Protein AF-A0A0Q8ZPM0-F1 (afdb_monomer)

Nearest PDB structures (foldseek):
  5l0g-assembly1_A-2  TM=2.513E-01  e=7.150E+00  Homo sapiens

Structure (mmCIF, N/CA/C/O backbone):
data_AF-A0A0Q8ZPM0-F1
#
_entry.id   AF-A0A0Q8ZPM0-F1
#
loop_
_atom_site.group_PDB
_atom_site.id
_atom_site.type_symbol
_atom_site.label_atom_id
_atom_site.label_alt_id
_atom_site.label_comp_id
_atom_site.label_asym_id
_atom_site.label_entity_id
_atom_site.label_seq_id
_atom_site.pdbx_PDB_ins_code
_atom_site.Cartn_x
_atom_site.Cartn_y
_atom_site.Cartn_z
_atom_site.occupancy
_atom_site.B_iso_or_equiv
_atom_site.auth_seq_id
_atom_site.auth_comp_id
_atom_site.auth_asym_id
_atom_site.auth_atom_id
_atom_site.pdbx_PDB_model_num
ATOM 1 N N . MET A 1 1 ? 12.561 -4.072 -23.938 1.00 91.00 1 MET A N 1
ATOM 2 C CA . MET A 1 1 ? 11.831 -4.185 -22.658 1.00 91.00 1 MET A CA 1
ATOM 3 C C . MET A 1 1 ? 12.666 -4.861 -21.595 1.00 91.00 1 MET A C 1
ATOM 5 O O . MET A 1 1 ? 12.908 -4.222 -20.589 1.00 91.00 1 MET A O 1
ATOM 9 N N . ASP A 1 2 ? 13.194 -6.054 -21.851 1.00 93.31 2 ASP A N 1
ATOM 10 C CA . ASP A 1 2 ? 14.036 -6.805 -20.909 1.00 93.31 2 ASP A CA 1
ATOM 11 C C . ASP A 1 2 ? 15.138 -5.967 -20.218 1.00 93.31 2 ASP A C 1
ATOM 13 O O . ASP A 1 2 ? 15.078 -5.711 -19.020 1.00 93.31 2 ASP A O 1
ATOM 17 N N . LYS A 1 3 ? 16.030 -5.345 -21.001 1.00 94.06 3 LYS A N 1
ATOM 18 C CA . LYS A 1 3 ? 17.058 -4.417 -20.483 1.00 94.06 3 LYS A CA 1
ATOM 19 C C . LYS A 1 3 ? 16.511 -3.220 -19.688 1.00 94.06 3 LYS A C 1
ATOM 21 O O . LYS A 1 3 ? 17.234 -2.642 -18.882 1.00 94.06 3 LYS A O 1
ATOM 26 N N . ILE A 1 4 ? 15.280 -2.778 -19.964 1.00 94.44 4 ILE A N 1
ATOM 27 C CA . ILE A 1 4 ? 14.638 -1.680 -19.219 1.00 94.44 4 ILE A CA 1
ATOM 28 C C . ILE A 1 4 ? 14.174 -2.199 -17.857 1.00 94.44 4 ILE A C 1
ATOM 30 O O . ILE A 1 4 ? 14.386 -1.513 -16.861 1.00 94.44 4 ILE A O 1
ATOM 34 N N . PHE A 1 5 ? 13.587 -3.398 -17.815 1.00 96.62 5 PHE A N 1
ATOM 35 C CA . PHE A 1 5 ? 13.148 -4.048 -16.580 1.00 96.62 5 PHE A CA 1
ATOM 36 C C . PHE A 1 5 ? 14.328 -4.353 -15.675 1.00 96.62 5 PHE A C 1
ATOM 38 O O . PHE A 1 5 ? 14.314 -3.937 -14.525 1.00 96.62 5 PHE A O 1
ATOM 45 N N . GLU A 1 6 ? 15.389 -4.952 -16.212 1.00 96.12 6 GLU A N 1
ATOM 46 C CA . GLU A 1 6 ? 16.591 -5.275 -15.445 1.00 96.12 6 GLU A CA 1
ATOM 47 C C . GLU A 1 6 ? 17.225 -4.022 -14.817 1.00 96.12 6 GLU A C 1
ATOM 49 O O . GLU A 1 6 ? 17.528 -3.991 -13.625 1.00 96.12 6 GLU A O 1
ATOM 54 N N . LYS A 1 7 ? 17.372 -2.939 -15.596 1.00 94.38 7 LYS A N 1
ATOM 55 C CA . LYS A 1 7 ? 17.916 -1.670 -15.088 1.00 94.38 7 LYS A CA 1
ATOM 56 C C . LYS A 1 7 ? 17.022 -1.049 -14.019 1.00 94.38 7 LYS A C 1
ATOM 58 O O . LYS A 1 7 ? 17.528 -0.598 -12.997 1.00 94.38 7 LYS A O 1
ATOM 63 N N . ALA A 1 8 ? 15.713 -1.004 -14.257 1.00 94.19 8 ALA A N 1
ATOM 64 C CA . ALA A 1 8 ? 14.766 -0.426 -13.313 1.00 94.19 8 ALA A CA 1
ATOM 65 C C . ALA A 1 8 ? 14.684 -1.238 -12.012 1.00 94.19 8 ALA A C 1
ATOM 67 O O . ALA A 1 8 ? 14.691 -0.640 -10.940 1.00 94.19 8 ALA A O 1
ATOM 68 N N . ALA A 1 9 ? 14.681 -2.571 -12.105 1.00 93.75 9 ALA A N 1
ATOM 69 C CA . ALA A 1 9 ? 14.690 -3.480 -10.965 1.00 93.75 9 ALA A CA 1
ATOM 70 C C . ALA A 1 9 ? 15.956 -3.298 -10.120 1.00 93.75 9 ALA A C 1
ATOM 72 O O . ALA A 1 9 ? 15.845 -3.048 -8.924 1.00 93.75 9 ALA A O 1
ATOM 73 N N . LYS A 1 10 ? 17.145 -3.297 -10.742 1.00 93.50 10 LYS A N 1
ATOM 74 C CA . LYS A 1 10 ? 18.418 -3.026 -10.050 1.00 93.50 10 LYS A CA 1
ATOM 75 C C . LYS A 1 10 ? 18.411 -1.672 -9.340 1.00 93.50 10 LYS A C 1
ATOM 77 O O . LYS A 1 10 ? 18.797 -1.582 -8.181 1.00 93.50 10 LYS A O 1
ATOM 82 N N . SER A 1 11 ? 17.947 -0.615 -10.011 1.00 90.81 11 SER A N 1
ATOM 83 C CA . SER A 1 11 ? 17.853 0.718 -9.398 1.00 90.81 11 SER A CA 1
ATOM 84 C C . SER A 1 11 ? 16.857 0.773 -8.237 1.00 90.81 11 SER A C 1
ATOM 86 O O . SER A 1 11 ? 17.125 1.449 -7.245 1.00 90.81 11 SER A O 1
ATOM 88 N N . ALA A 1 12 ? 15.719 0.088 -8.355 1.00 90.19 12 ALA A N 1
ATOM 89 C CA . ALA A 1 12 ? 14.710 0.018 -7.303 1.00 90.19 12 ALA A CA 1
ATOM 90 C C . ALA A 1 12 ? 15.225 -0.757 -6.085 1.00 90.19 12 ALA A C 1
ATOM 92 O O . ALA A 1 12 ? 15.161 -0.231 -4.982 1.00 90.19 12 ALA A O 1
ATOM 93 N N . LEU A 1 13 ? 15.810 -1.941 -6.287 1.00 88.31 13 LEU A N 1
ATOM 94 C CA . LEU A 1 13 ? 16.405 -2.751 -5.219 1.00 88.31 13 LEU A CA 1
ATOM 95 C C . LEU A 1 13 ? 17.531 -2.009 -4.504 1.00 88.31 13 LEU A C 1
ATOM 97 O O . LEU A 1 13 ? 17.517 -1.937 -3.280 1.00 88.31 13 LEU A O 1
ATOM 101 N N . PHE A 1 14 ? 18.420 -1.353 -5.255 1.00 87.44 14 PHE A N 1
ATOM 102 C CA . PHE A 1 14 ? 19.465 -0.514 -4.673 1.00 87.44 14 PHE A CA 1
ATOM 103 C C . PHE A 1 14 ? 18.878 0.611 -3.809 1.00 87.44 14 PHE A C 1
ATOM 105 O O . PHE A 1 14 ? 19.319 0.832 -2.686 1.00 87.44 14 PHE A O 1
ATOM 112 N N . SER A 1 15 ? 17.835 1.288 -4.303 1.00 84.75 15 SER A N 1
ATOM 113 C CA . SER A 1 15 ? 17.136 2.341 -3.550 1.00 84.75 15 SER A CA 1
ATOM 114 C C . SER A 1 15 ? 16.393 1.794 -2.325 1.00 84.75 15 SER A C 1
ATOM 116 O O . SER A 1 15 ? 16.161 2.527 -1.370 1.00 84.75 15 SER A O 1
ATOM 118 N N . TRP A 1 16 ? 16.031 0.511 -2.349 1.00 82.69 16 TRP A N 1
ATOM 119 C CA . TRP A 1 16 ? 15.424 -0.228 -1.243 1.00 82.69 16 TRP A CA 1
ATOM 120 C C . TRP A 1 16 ? 16.460 -0.841 -0.282 1.00 82.69 16 TRP A C 1
ATOM 122 O O . TRP A 1 16 ? 16.081 -1.484 0.694 1.00 82.69 16 TRP A O 1
ATOM 132 N N . GLY A 1 17 ? 17.761 -0.674 -0.551 1.00 84.56 17 GLY A N 1
ATOM 133 C CA . GLY A 1 17 ? 18.847 -1.238 0.254 1.00 84.56 17 GLY A CA 1
ATOM 134 C C . GLY A 1 17 ? 19.034 -2.753 0.105 1.00 84.56 17 GLY A C 1
ATOM 135 O O . GLY A 1 17 ? 19.564 -3.382 1.016 1.00 84.56 17 GLY A O 1
ATOM 136 N N . ARG A 1 18 ? 18.587 -3.352 -1.008 1.00 83.75 18 ARG A N 1
ATOM 137 C CA . ARG A 1 18 ? 18.765 -4.780 -1.326 1.00 83.75 18 ARG A CA 1
ATOM 138 C C . ARG A 1 18 ? 19.748 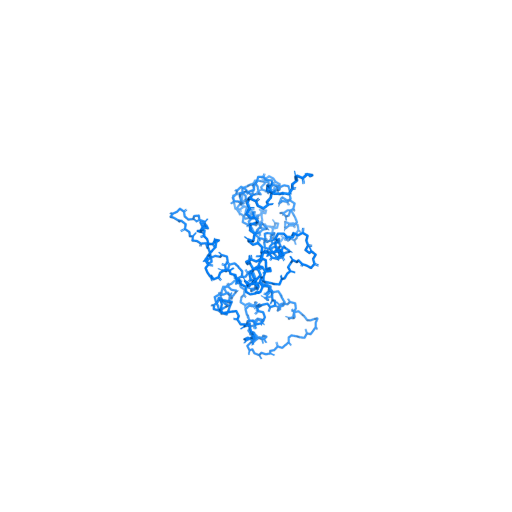-4.970 -2.477 1.00 83.75 18 ARG A C 1
ATOM 140 O O . ARG A 1 18 ? 19.713 -4.226 -3.457 1.00 83.75 18 ARG A O 1
ATOM 147 N N . GLU A 1 19 ? 20.593 -5.989 -2.364 1.00 82.00 19 GLU A N 1
ATOM 148 C CA . GLU A 1 19 ? 21.578 -6.349 -3.396 1.00 82.00 19 GLU A CA 1
ATOM 149 C C . GLU A 1 19 ? 21.136 -7.556 -4.245 1.00 82.00 19 GLU A C 1
ATOM 151 O O . GLU A 1 19 ? 21.598 -7.724 -5.374 1.00 82.00 19 GLU A O 1
ATOM 156 N N . ASP A 1 20 ? 20.207 -8.366 -3.737 1.00 87.50 20 ASP A N 1
ATOM 157 C CA . ASP A 1 20 ? 19.668 -9.580 -4.345 1.00 87.50 20 ASP A CA 1
ATOM 158 C C . ASP A 1 20 ? 18.196 -9.424 -4.791 1.00 87.50 20 ASP A C 1
ATOM 160 O O . ASP A 1 20 ? 17.572 -8.376 -4.618 1.00 87.50 20 ASP A O 1
ATOM 164 N N . GLY A 1 21 ? 17.641 -10.454 -5.445 1.00 90.81 21 GLY A N 1
ATOM 165 C CA . GLY A 1 21 ? 16.230 -10.480 -5.872 1.00 90.81 21 GLY A CA 1
ATOM 166 C C . GLY A 1 21 ? 15.919 -9.753 -7.187 1.00 90.81 21 GLY A C 1
ATOM 167 O O . GLY A 1 21 ? 14.757 -9.470 -7.483 1.00 90.81 21 GLY A O 1
ATOM 168 N N . THR A 1 22 ? 16.935 -9.437 -8.001 1.00 94.31 22 THR A N 1
ATOM 169 C CA . THR A 1 22 ? 1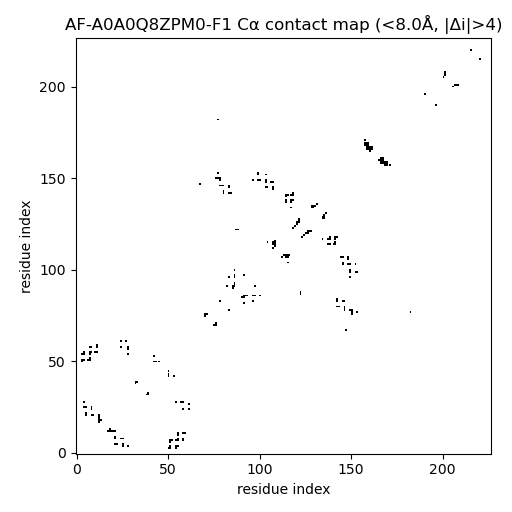6.717 -8.788 -9.311 1.00 94.31 22 THR A CA 1
ATOM 170 C C . THR A 1 22 ? 15.857 -9.651 -10.231 1.00 94.31 22 THR A C 1
ATOM 172 O O . THR A 1 22 ? 14.926 -9.128 -10.840 1.00 94.31 22 THR A O 1
ATOM 175 N N . ASP A 1 23 ? 16.139 -10.950 -10.313 1.00 95.19 23 ASP A N 1
ATOM 176 C CA . ASP A 1 23 ? 15.428 -11.859 -11.218 1.00 95.19 23 ASP A CA 1
ATOM 177 C C . ASP A 1 23 ? 13.954 -12.013 -10.821 1.00 95.19 23 ASP A C 1
ATOM 179 O O . ASP A 1 23 ? 13.075 -11.966 -11.684 1.00 95.19 23 ASP A O 1
ATOM 183 N N . ASP A 1 24 ? 13.674 -12.082 -9.518 1.00 95.44 24 ASP A N 1
ATOM 184 C CA . ASP A 1 24 ? 12.311 -12.148 -8.984 1.00 95.44 24 ASP A CA 1
ATOM 185 C C . ASP A 1 24 ? 11.525 -10.877 -9.326 1.00 95.44 24 ASP A C 1
ATOM 187 O O . ASP A 1 24 ? 10.428 -10.938 -9.883 1.00 95.44 24 ASP A O 1
ATOM 191 N N . LEU A 1 25 ? 12.118 -9.701 -9.092 1.00 95.38 25 LEU A N 1
ATOM 192 C CA . LEU A 1 25 ? 11.472 -8.428 -9.407 1.00 95.38 25 LEU A CA 1
ATOM 193 C C . LEU A 1 25 ? 11.281 -8.232 -10.920 1.00 95.38 25 LEU A C 1
ATOM 195 O O . LEU A 1 25 ? 10.291 -7.638 -11.350 1.00 95.38 25 LEU A O 1
ATOM 199 N N . VAL A 1 26 ? 12.202 -8.732 -11.749 1.00 97.25 26 VAL A N 1
ATOM 200 C CA . VAL A 1 26 ? 12.046 -8.742 -13.212 1.00 97.25 26 VAL A CA 1
ATOM 201 C C . VAL A 1 26 ? 10.907 -9.672 -13.633 1.00 97.25 26 VAL A C 1
ATOM 203 O O . VAL A 1 26 ? 10.126 -9.301 -14.512 1.00 97.25 26 VAL A O 1
ATOM 206 N N . SER A 1 27 ? 10.771 -10.838 -13.000 1.00 96.94 27 SER A N 1
ATOM 207 C CA . SER A 1 27 ? 9.654 -11.759 -13.230 1.00 96.94 27 SER A CA 1
ATOM 208 C C . SER A 1 27 ? 8.308 -11.093 -12.916 1.00 96.94 27 SER A C 1
ATOM 210 O O . SER A 1 27 ? 7.415 -11.069 -13.767 1.00 96.94 27 SER A O 1
ATOM 212 N N . ASP A 1 28 ? 8.194 -10.426 -11.765 1.00 96.62 28 ASP A N 1
ATOM 213 C CA . ASP A 1 28 ? 6.982 -9.692 -11.375 1.00 96.62 28 ASP A CA 1
ATOM 214 C C . ASP A 1 28 ? 6.650 -8.542 -12.343 1.00 96.62 28 ASP A C 1
ATOM 216 O O . ASP A 1 28 ? 5.485 -8.292 -12.673 1.00 96.62 28 ASP A O 1
ATOM 220 N N . LEU A 1 29 ? 7.671 -7.846 -12.858 1.00 96.50 29 LEU A N 1
ATOM 221 C CA . LEU A 1 29 ? 7.491 -6.822 -13.891 1.00 96.50 29 LEU A CA 1
ATOM 222 C C . LEU A 1 29 ? 6.975 -7.411 -15.208 1.00 96.50 29 LEU A C 1
ATOM 224 O O . LEU A 1 29 ? 6.155 -6.774 -15.877 1.00 96.50 29 LEU A O 1
ATOM 228 N N . TRP A 1 30 ? 7.424 -8.608 -15.588 1.00 97.31 30 TRP A N 1
ATOM 229 C CA . TRP A 1 30 ? 6.901 -9.308 -16.758 1.00 97.31 30 TRP A CA 1
ATOM 230 C C . TRP A 1 30 ? 5.444 -9.719 -16.573 1.00 97.31 30 TRP A C 1
ATOM 232 O O . TRP A 1 30 ? 4.647 -9.490 -17.484 1.00 97.31 30 TRP A O 1
ATOM 242 N N . VAL A 1 31 ? 5.072 -10.239 -15.400 1.00 96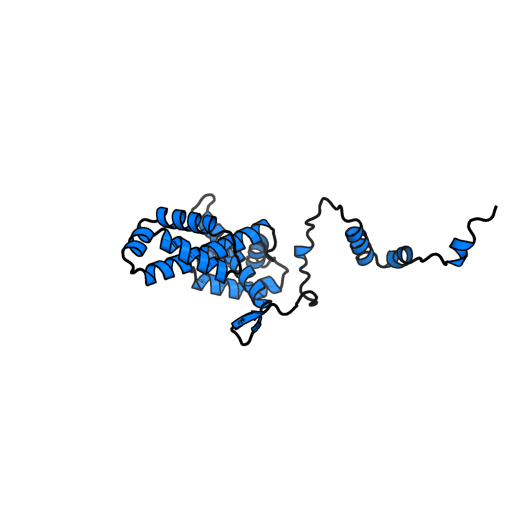.69 31 VAL A N 1
ATOM 243 C CA . VAL A 1 31 ? 3.669 -10.535 -15.069 1.00 96.69 31 VAL A CA 1
ATOM 244 C C . VAL A 1 31 ? 2.819 -9.275 -15.234 1.00 96.69 31 VAL A C 1
ATOM 246 O O . VAL A 1 31 ? 1.889 -9.260 -16.040 1.00 96.69 31 VAL A O 1
ATOM 249 N N . TRP A 1 32 ? 3.212 -8.170 -14.596 1.00 94.62 32 TRP A N 1
ATOM 250 C CA . TRP A 1 32 ? 2.521 -6.883 -14.724 1.00 94.62 32 TRP A CA 1
ATOM 251 C C . TRP A 1 32 ? 2.410 -6.387 -16.178 1.00 94.62 32 TRP A C 1
ATOM 253 O O . TRP A 1 32 ? 1.381 -5.835 -16.584 1.00 94.62 32 TRP A O 1
ATOM 263 N N . TYR A 1 33 ? 3.462 -6.566 -16.979 1.00 95.31 33 TYR A N 1
ATOM 264 C CA . TYR A 1 33 ? 3.460 -6.201 -18.394 1.00 95.31 33 TYR A CA 1
ATOM 265 C C . TYR A 1 33 ? 2.464 -7.043 -19.200 1.00 95.31 33 TYR A C 1
ATOM 267 O O . TYR A 1 33 ? 1.762 -6.513 -20.065 1.00 95.31 33 TYR A O 1
ATOM 275 N N . PHE A 1 34 ? 2.373 -8.345 -18.930 1.00 95.94 34 PHE A N 1
ATOM 276 C CA . PHE A 1 34 ? 1.486 -9.249 -19.662 1.00 95.94 34 PHE A CA 1
ATOM 277 C C . PHE A 1 34 ? 0.022 -9.176 -19.219 1.00 95.94 34 PHE A C 1
ATOM 279 O O . PHE A 1 34 ? -0.860 -9.387 -20.049 1.00 95.94 34 PHE A O 1
ATOM 286 N N . GLU A 1 35 ? -0.257 -8.789 -17.976 1.00 94.75 35 GLU A N 1
ATOM 287 C CA . GLU A 1 35 ? -1.621 -8.666 -17.442 1.00 94.75 35 GLU A CA 1
ATOM 288 C C . GLU A 1 35 ? -2.459 -7.559 -18.098 1.00 94.75 35 GLU A C 1
ATOM 290 O O . GLU A 1 35 ? -3.689 -7.622 -18.089 1.00 94.75 35 GLU A O 1
ATOM 295 N N . SER A 1 36 ? -1.828 -6.525 -18.668 1.00 91.44 36 SER A N 1
ATOM 296 C CA . SER A 1 36 ? -2.548 -5.357 -19.182 1.00 91.44 36 SER A CA 1
ATOM 297 C C . SER A 1 36 ? -2.072 -4.921 -20.570 1.00 91.44 36 SER A C 1
ATOM 299 O O . SER A 1 36 ? -1.034 -4.262 -20.704 1.00 91.44 36 SER A O 1
ATOM 301 N N . PRO A 1 37 ? -2.889 -5.135 -21.621 1.00 92.81 37 PRO A N 1
ATOM 302 C CA . PRO A 1 37 ? -2.625 -4.589 -22.954 1.00 92.81 37 PRO A CA 1
ATOM 303 C C . PRO A 1 37 ? -2.534 -3.054 -22.979 1.00 92.81 37 PRO A C 1
ATOM 305 O O . PRO A 1 37 ? -1.948 -2.468 -23.889 1.00 92.81 37 PRO A O 1
ATOM 308 N N . ALA A 1 38 ? -3.141 -2.364 -22.006 1.00 92.81 38 ALA A N 1
ATOM 309 C CA . ALA A 1 38 ? -3.004 -0.916 -21.861 1.00 92.81 38 ALA A CA 1
ATOM 310 C C . ALA A 1 38 ? -1.602 -0.532 -21.361 1.00 92.81 38 ALA A C 1
ATOM 312 O O . ALA A 1 38 ? -1.006 0.404 -21.894 1.00 92.81 38 ALA A O 1
ATOM 313 N N . THR A 1 39 ? -1.049 -1.283 -20.403 1.00 92.81 39 THR A N 1
ATOM 314 C CA . THR A 1 39 ? 0.333 -1.116 -19.929 1.00 92.81 39 THR A CA 1
ATOM 315 C C . THR A 1 39 ? 1.330 -1.339 -21.060 1.00 92.81 39 THR A C 1
ATOM 317 O O . THR A 1 39 ? 2.220 -0.511 -21.254 1.00 92.81 39 THR A O 1
ATOM 320 N N . GLN A 1 40 ? 1.147 -2.401 -21.852 1.00 94.31 40 GLN A N 1
ATOM 321 C CA . GLN A 1 40 ? 2.011 -2.692 -23.001 1.00 94.31 40 GLN A CA 1
ATOM 322 C C . GLN A 1 40 ? 2.033 -1.526 -23.986 1.00 94.31 40 GLN A C 1
ATOM 324 O O . GLN A 1 40 ? 3.103 -1.008 -24.296 1.00 94.31 40 GLN A O 1
ATOM 329 N N . ARG A 1 41 ? 0.852 -1.047 -24.401 1.00 94.69 41 ARG A N 1
ATOM 330 C CA . ARG A 1 41 ? 0.727 0.113 -25.295 1.00 94.69 41 ARG A CA 1
ATOM 331 C C . ARG A 1 41 ? 1.374 1.361 -24.706 1.00 94.69 41 ARG A C 1
ATOM 333 O O . ARG A 1 41 ? 2.093 2.061 -25.408 1.00 94.69 41 ARG A O 1
ATOM 340 N N . LYS A 1 42 ? 1.157 1.632 -23.416 1.00 93.50 42 LYS A N 1
ATOM 341 C CA . LYS A 1 42 ? 1.751 2.790 -22.738 1.00 93.50 42 LYS A CA 1
ATOM 342 C C . LYS A 1 42 ? 3.277 2.739 -22.778 1.00 93.50 42 LYS A C 1
ATOM 344 O O . LYS A 1 42 ? 3.895 3.748 -23.094 1.00 93.50 42 LYS A O 1
ATOM 349 N N . LEU A 1 43 ? 3.877 1.587 -22.486 1.00 94.12 43 LEU A N 1
ATOM 350 C CA . LEU A 1 43 ? 5.332 1.427 -22.477 1.00 94.12 43 LEU A CA 1
ATOM 351 C C . LEU A 1 43 ? 5.933 1.424 -23.885 1.00 94.12 43 LEU A C 1
ATOM 353 O O . LEU A 1 43 ? 6.984 2.019 -24.080 1.00 94.12 43 LEU A O 1
ATOM 357 N N . GLN A 1 44 ? 5.262 0.808 -24.860 1.00 92.25 44 GLN A N 1
ATOM 358 C CA . GLN A 1 44 ? 5.709 0.784 -26.258 1.00 92.25 44 GLN A CA 1
ATOM 359 C C . GLN A 1 44 ? 5.648 2.164 -26.921 1.00 92.25 44 GLN A C 1
ATOM 361 O O . GLN A 1 44 ? 6.500 2.481 -27.743 1.00 92.25 44 GLN A O 1
ATOM 366 N N . ASN A 1 45 ? 4.666 2.988 -26.546 1.00 93.88 45 ASN A N 1
ATOM 367 C CA . ASN A 1 45 ? 4.505 4.347 -27.066 1.00 93.88 45 ASN A CA 1
ATOM 368 C C . ASN A 1 45 ? 5.291 5.401 -26.268 1.00 93.88 45 ASN A C 1
ATOM 370 O O . ASN A 1 45 ? 5.257 6.578 -26.620 1.00 93.88 45 ASN A O 1
ATOM 374 N N . SER A 1 46 ? 5.948 5.010 -25.174 1.00 93.94 46 SER A N 1
ATOM 375 C CA . SER A 1 46 ? 6.790 5.909 -24.381 1.00 93.94 46 SER A CA 1
ATOM 376 C C . SER A 1 46 ? 8.205 5.950 -24.949 1.00 93.94 46 SER A C 1
ATOM 378 O O . SER A 1 46 ? 8.709 4.943 -25.444 1.00 93.94 46 SER A O 1
ATOM 380 N N . ASP A 1 47 ? 8.882 7.091 -24.814 1.00 94.62 47 ASP A N 1
ATOM 381 C CA . ASP A 1 47 ? 10.329 7.127 -25.017 1.00 94.62 47 ASP A CA 1
ATOM 382 C C . ASP A 1 47 ? 11.058 6.263 -23.966 1.00 94.62 47 ASP A C 1
ATOM 384 O O . ASP A 1 47 ? 10.490 5.860 -22.943 1.00 94.62 47 ASP A O 1
ATOM 388 N N . GLU A 1 48 ? 12.334 5.957 -24.214 1.00 91.25 48 GLU A N 1
ATOM 389 C CA . GLU A 1 48 ? 13.102 5.071 -23.333 1.00 91.25 48 GLU A CA 1
ATOM 390 C C . GLU A 1 48 ? 13.203 5.613 -21.896 1.00 91.25 48 GLU A C 1
ATOM 392 O O . GLU A 1 48 ? 13.170 4.840 -20.933 1.00 91.25 48 GLU A O 1
ATOM 397 N N . TYR A 1 49 ? 13.310 6.933 -21.736 1.00 91.94 49 TYR A N 1
ATOM 398 C CA . TYR A 1 49 ? 13.441 7.571 -20.430 1.00 91.94 49 TYR A CA 1
ATOM 399 C C . TYR A 1 49 ? 12.148 7.436 -19.617 1.00 91.94 49 TYR A C 1
ATOM 401 O O . TYR A 1 49 ? 12.170 6.980 -18.469 1.00 91.94 49 TYR A O 1
ATOM 409 N N . LEU A 1 50 ? 11.012 7.770 -20.223 1.00 92.88 50 LEU A N 1
ATOM 410 C CA . LEU A 1 50 ? 9.688 7.664 -19.635 1.00 92.88 50 LEU A CA 1
ATOM 411 C C . LEU A 1 50 ? 9.337 6.206 -19.345 1.00 92.88 50 LEU A C 1
ATOM 413 O O . LEU A 1 50 ? 8.870 5.912 -18.245 1.00 92.88 50 LEU A O 1
ATOM 417 N N . ALA A 1 51 ? 9.614 5.284 -20.270 1.00 93.88 51 ALA A N 1
ATOM 418 C CA . ALA A 1 51 ? 9.415 3.856 -20.046 1.00 93.88 51 ALA A CA 1
ATOM 419 C C . ALA A 1 51 ? 10.211 3.378 -18.824 1.00 93.88 51 ALA A C 1
ATOM 421 O O . ALA A 1 51 ? 9.645 2.757 -17.926 1.00 93.88 51 ALA A O 1
ATOM 422 N N . ARG A 1 52 ? 11.498 3.736 -18.725 1.00 94.12 52 ARG A N 1
ATOM 423 C CA . ARG A 1 52 ? 12.338 3.375 -17.575 1.00 94.12 52 ARG A CA 1
ATOM 424 C C . ARG A 1 52 ? 11.809 3.958 -16.267 1.00 94.12 52 ARG A C 1
ATOM 426 O O . ARG A 1 52 ? 11.755 3.243 -15.271 1.00 94.12 52 ARG A O 1
ATOM 433 N N . ARG A 1 53 ? 11.373 5.222 -16.265 1.00 93.12 53 ARG A N 1
ATOM 434 C CA . ARG A 1 53 ? 10.781 5.868 -15.083 1.00 93.12 53 ARG A CA 1
ATOM 435 C C . ARG A 1 53 ? 9.481 5.190 -14.651 1.00 93.12 53 ARG A C 1
ATOM 437 O O . ARG A 1 53 ? 9.281 4.972 -13.460 1.00 93.12 53 ARG A O 1
ATOM 444 N N . LEU A 1 54 ? 8.604 4.851 -15.596 1.00 94.62 54 LEU A N 1
ATOM 445 C CA . LEU A 1 54 ? 7.348 4.150 -15.316 1.00 94.62 54 LEU A CA 1
ATOM 446 C C . LEU A 1 54 ? 7.601 2.768 -14.712 1.00 94.62 54 LEU A C 1
ATOM 448 O O . LEU A 1 54 ? 6.973 2.419 -13.715 1.00 94.62 54 LEU A O 1
ATOM 452 N N . VAL A 1 55 ? 8.540 2.016 -15.288 1.00 96.31 55 VAL A N 1
ATOM 453 C CA . VAL A 1 55 ? 8.930 0.699 -14.777 1.00 96.31 55 VAL A CA 1
ATOM 454 C C . VAL A 1 55 ? 9.548 0.827 -13.387 1.00 96.31 55 VAL A C 1
ATOM 456 O O . VAL A 1 55 ? 9.128 0.109 -12.496 1.00 96.31 55 VAL A O 1
ATOM 459 N N . TYR A 1 56 ? 10.452 1.784 -13.157 1.00 94.88 56 TYR A N 1
ATOM 460 C CA . TYR A 1 56 ? 11.035 2.028 -11.832 1.00 94.88 56 TYR A CA 1
ATOM 461 C C . TYR A 1 56 ? 9.969 2.337 -10.773 1.00 94.88 56 TYR A C 1
ATOM 463 O O . TYR A 1 56 ? 9.969 1.742 -9.698 1.00 94.88 56 TYR A O 1
ATOM 471 N N . MET A 1 57 ? 9.014 3.225 -11.077 1.00 92.25 57 MET A N 1
ATOM 472 C CA . MET A 1 57 ? 7.910 3.510 -10.152 1.00 92.25 57 MET A CA 1
ATOM 473 C C . MET A 1 57 ? 7.079 2.257 -9.865 1.00 92.25 57 MET A C 1
ATOM 475 O O . MET A 1 57 ? 6.662 2.050 -8.728 1.00 92.25 57 MET A O 1
ATOM 479 N N . ARG A 1 58 ? 6.861 1.404 -10.872 1.00 95.50 58 ARG A N 1
ATOM 480 C CA . ARG A 1 58 ? 6.165 0.132 -10.681 1.00 95.50 58 ARG A CA 1
ATOM 481 C C . ARG A 1 58 ? 6.976 -0.850 -9.836 1.00 95.50 58 ARG A C 1
ATOM 483 O O . ARG A 1 58 ? 6.394 -1.480 -8.964 1.00 95.50 58 ARG A O 1
ATOM 490 N N . SER A 1 59 ? 8.288 -0.943 -10.040 1.00 93.81 59 SER A N 1
ATOM 491 C CA . SER A 1 59 ? 9.188 -1.745 -9.207 1.00 93.81 59 SER A CA 1
ATOM 492 C C . SER A 1 59 ? 9.088 -1.344 -7.735 1.00 93.81 59 SER A C 1
ATOM 494 O O . SER A 1 59 ? 8.906 -2.208 -6.886 1.00 93.81 59 SER A O 1
ATOM 496 N N . MET A 1 60 ? 9.102 -0.040 -7.433 1.00 91.38 60 MET A N 1
ATOM 497 C CA . MET A 1 60 ? 8.932 0.452 -6.058 1.00 91.38 60 MET A CA 1
ATOM 498 C C . MET A 1 60 ? 7.562 0.090 -5.470 1.00 91.38 60 MET A C 1
ATOM 500 O O . MET A 1 60 ? 7.464 -0.217 -4.286 1.00 91.38 60 MET A O 1
ATOM 504 N N . GLN A 1 61 ? 6.500 0.096 -6.282 1.00 90.56 61 GLN A N 1
ATOM 505 C CA . GLN A 1 61 ? 5.177 -0.355 -5.836 1.00 90.56 61 GLN A CA 1
ATOM 506 C C . GLN A 1 61 ? 5.162 -1.849 -5.512 1.00 90.56 61 GLN A C 1
ATOM 508 O O . GLN A 1 61 ? 4.656 -2.217 -4.461 1.00 90.56 61 GLN A O 1
ATOM 513 N N . ILE A 1 62 ? 5.740 -2.690 -6.377 1.00 92.44 62 ILE A N 1
ATOM 514 C CA . ILE A 1 62 ? 5.819 -4.142 -6.157 1.00 92.44 62 ILE A CA 1
ATOM 515 C C . ILE A 1 62 ? 6.585 -4.438 -4.864 1.00 92.44 62 ILE A C 1
ATOM 517 O O . ILE A 1 62 ? 6.082 -5.175 -4.022 1.00 92.44 62 ILE A O 1
ATOM 521 N N . LEU A 1 63 ? 7.745 -3.805 -4.659 1.00 89.94 63 LEU A N 1
ATOM 522 C CA . LEU A 1 63 ? 8.532 -3.962 -3.432 1.00 89.94 63 LEU A CA 1
ATOM 523 C C . LEU A 1 63 ? 7.751 -3.529 -2.184 1.00 89.94 63 LEU A C 1
ATOM 525 O O . LEU A 1 63 ? 7.760 -4.230 -1.174 1.00 89.94 63 LEU A O 1
ATOM 529 N N . ALA A 1 64 ? 7.025 -2.411 -2.259 1.00 86.25 64 ALA A N 1
ATOM 530 C CA . ALA A 1 64 ? 6.176 -1.959 -1.161 1.00 86.25 64 ALA A CA 1
ATOM 531 C C . ALA A 1 64 ? 5.021 -2.936 -0.876 1.00 86.25 64 ALA A C 1
ATOM 533 O O . ALA A 1 64 ? 4.686 -3.175 0.282 1.00 86.25 64 ALA A O 1
ATOM 534 N N . ASP A 1 65 ? 4.404 -3.503 -1.913 1.00 86.12 65 ASP A N 1
ATOM 535 C CA . ASP A 1 65 ? 3.315 -4.470 -1.768 1.00 86.12 65 ASP A CA 1
ATOM 536 C C . ASP A 1 65 ? 3.817 -5.795 -1.171 1.00 86.12 65 ASP A C 1
ATOM 538 O O . ASP A 1 65 ? 3.167 -6.346 -0.280 1.00 86.12 65 ASP A O 1
ATOM 542 N N . GLN A 1 66 ? 4.998 -6.263 -1.591 1.00 87.44 66 GLN A N 1
ATOM 543 C CA . GLN A 1 66 ? 5.675 -7.427 -1.014 1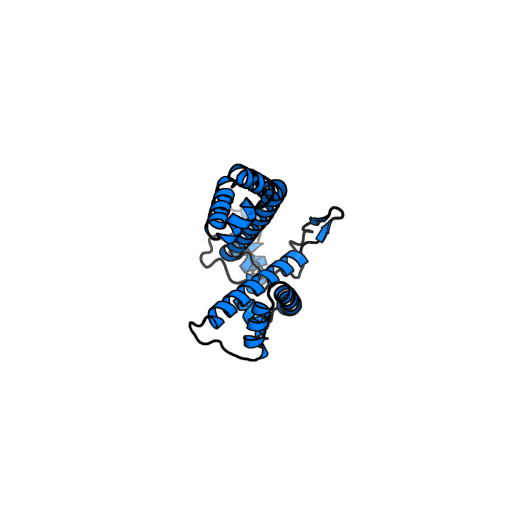.00 87.44 66 GLN A CA 1
ATOM 544 C C . GLN A 1 66 ? 6.034 -7.202 0.461 1.00 87.44 66 GLN A C 1
ATOM 546 O O . GLN A 1 66 ? 5.770 -8.075 1.285 1.00 87.44 66 GLN A O 1
ATOM 551 N N . ALA A 1 67 ? 6.579 -6.031 0.812 1.00 84.06 67 ALA A N 1
ATOM 552 C CA . ALA A 1 67 ? 6.896 -5.682 2.197 1.00 84.06 67 ALA A CA 1
ATOM 553 C C . ALA A 1 67 ? 5.639 -5.716 3.079 1.00 84.06 67 ALA A C 1
ATOM 555 O O . ALA A 1 67 ? 5.587 -6.470 4.044 1.00 84.06 67 ALA A O 1
ATOM 556 N N . ARG A 1 68 ? 4.560 -5.034 2.667 1.00 79.44 68 ARG A N 1
ATOM 557 C CA . ARG A 1 68 ? 3.287 -5.065 3.410 1.00 79.44 68 ARG A CA 1
ATOM 558 C C . ARG A 1 68 ? 2.697 -6.469 3.523 1.00 79.44 68 ARG A C 1
ATOM 560 O O . ARG A 1 68 ? 2.070 -6.802 4.526 1.00 79.44 68 ARG A O 1
ATOM 567 N N . ALA A 1 69 ? 2.826 -7.294 2.483 1.00 80.19 69 ALA A N 1
ATOM 568 C CA . ALA A 1 69 ? 2.366 -8.679 2.526 1.00 80.19 69 ALA A CA 1
ATOM 569 C C . ALA A 1 69 ? 3.172 -9.511 3.534 1.00 80.19 69 ALA A C 1
ATOM 571 O O . ALA A 1 69 ? 2.573 -10.249 4.313 1.00 80.19 69 ALA A O 1
ATOM 572 N N . SER A 1 70 ? 4.494 -9.334 3.553 1.00 80.25 70 SER A N 1
ATOM 573 C CA . SER A 1 70 ? 5.402 -9.938 4.529 1.00 80.25 70 SER A CA 1
ATOM 574 C C . SER A 1 70 ? 5.051 -9.513 5.957 1.00 80.25 70 SER A C 1
ATOM 576 O O . SER A 1 70 ? 4.844 -10.371 6.809 1.00 80.25 70 SER A O 1
ATOM 578 N N . ASP A 1 71 ? 4.868 -8.215 6.209 1.00 74.69 71 ASP A N 1
ATOM 579 C CA . ASP A 1 71 ? 4.530 -7.692 7.542 1.00 74.69 71 ASP A CA 1
ATOM 580 C C . ASP A 1 71 ? 3.188 -8.235 8.051 1.00 74.69 71 ASP A C 1
ATOM 582 O O . ASP A 1 71 ? 3.037 -8.573 9.228 1.00 74.69 71 ASP A O 1
ATOM 586 N N . ARG A 1 72 ? 2.205 -8.382 7.148 1.00 74.75 72 ARG A N 1
ATOM 587 C CA . ARG A 1 72 ? 0.925 -9.034 7.460 1.00 74.75 72 ARG A CA 1
ATOM 588 C C . ARG A 1 72 ? 1.090 -10.516 7.769 1.00 74.75 72 ARG A C 1
ATOM 590 O O . ARG A 1 72 ? 0.432 -11.006 8.680 1.00 74.75 72 ARG A O 1
ATOM 597 N N . PHE A 1 73 ? 1.923 -11.224 7.010 1.00 73.44 73 PHE A N 1
ATOM 598 C CA . PHE A 1 73 ? 2.144 -12.656 7.192 1.00 73.44 73 PHE A CA 1
ATOM 599 C C . PHE A 1 73 ? 2.886 -12.962 8.498 1.00 73.44 73 PHE A C 1
ATOM 601 O O . PHE A 1 73 ? 2.494 -13.868 9.227 1.00 73.44 73 PHE A O 1
ATOM 608 N N . HIS A 1 74 ? 3.915 -12.179 8.822 1.00 72.50 74 HIS A N 1
ATOM 609 C CA . HIS A 1 74 ? 4.713 -12.347 10.036 1.00 72.50 74 HIS A CA 1
ATOM 610 C C . HIS A 1 74 ? 4.088 -11.708 11.284 1.00 72.50 74 HIS A C 1
ATOM 612 O O . HIS A 1 74 ? 4.627 -11.862 12.377 1.00 72.50 74 HIS A O 1
ATOM 618 N N . GLY A 1 75 ? 2.960 -11.002 11.148 1.00 70.81 75 GLY A N 1
ATOM 619 C CA . GLY A 1 75 ? 2.280 -10.358 12.274 1.00 70.81 75 GLY A CA 1
ATOM 620 C C . GLY A 1 75 ? 3.059 -9.184 12.874 1.00 70.81 75 GLY A C 1
ATOM 621 O O . GLY A 1 75 ? 2.838 -8.830 14.025 1.00 70.81 75 GLY A O 1
ATOM 622 N N . THR A 1 76 ? 3.971 -8.578 12.110 1.00 73.44 76 THR A N 1
ATOM 623 C CA . THR A 1 76 ? 4.772 -7.421 12.546 1.00 73.44 76 THR A CA 1
ATOM 624 C C . THR A 1 76 ? 3.941 -6.135 12.602 1.00 73.44 76 THR A C 1
ATOM 626 O O . THR A 1 76 ? 4.328 -5.167 13.258 1.00 73.44 76 THR A O 1
ATOM 629 N N . ASN A 1 77 ? 2.779 -6.132 11.941 1.00 77.88 77 ASN A N 1
ATOM 630 C CA . ASN A 1 77 ? 1.840 -5.017 11.957 1.00 77.88 77 ASN A CA 1
ATOM 631 C C . ASN A 1 77 ? 1.219 -4.806 13.347 1.00 77.88 77 ASN A C 1
ATOM 633 O O . ASN A 1 77 ? 0.662 -5.754 13.905 1.00 77.88 77 ASN A O 1
ATOM 637 N N . PRO A 1 78 ? 1.219 -3.566 13.874 1.00 78.81 78 PRO A N 1
ATOM 638 C CA . PRO A 1 78 ? 0.629 -3.272 15.177 1.00 78.81 78 PRO A CA 1
ATOM 639 C C . PRO A 1 78 ? -0.891 -3.463 15.183 1.00 78.81 78 PRO A C 1
ATOM 641 O O . PRO A 1 78 ? -1.456 -3.827 16.212 1.00 78.81 78 PRO A O 1
ATOM 644 N N . TYR A 1 79 ? -1.549 -3.255 14.037 1.00 85.25 79 TYR A N 1
ATOM 645 C CA . TYR A 1 79 ? -2.996 -3.376 13.909 1.00 85.25 79 TYR A CA 1
ATOM 646 C C . TYR A 1 79 ? -3.404 -4.391 12.849 1.00 85.25 79 TYR A C 1
ATOM 648 O O . TYR A 1 79 ? -2.954 -4.362 11.698 1.00 85.25 79 TYR A O 1
ATOM 656 N N . SER A 1 80 ? -4.329 -5.264 13.241 1.00 88.25 80 SER A N 1
ATOM 657 C CA . SER A 1 80 ? -5.038 -6.170 12.348 1.00 88.25 80 SER A CA 1
ATOM 658 C C . SER A 1 80 ? -6.324 -5.526 11.807 1.00 88.25 80 SER A C 1
ATOM 660 O O . SER A 1 80 ? -6.841 -4.566 12.392 1.00 88.25 80 SER A O 1
ATOM 662 N N . PRO A 1 81 ? -6.911 -6.091 10.735 1.00 90.81 81 PRO A N 1
ATOM 663 C CA . PRO A 1 81 ? -8.209 -5.652 10.240 1.00 90.81 81 PRO A CA 1
ATOM 664 C C . PRO A 1 81 ? -9.318 -5.697 11.290 1.00 90.81 81 PRO A C 1
ATOM 666 O O . PRO A 1 81 ? -10.233 -4.884 11.222 1.00 90.81 81 PRO A O 1
ATOM 669 N N . GLU A 1 82 ? -9.256 -6.619 12.254 1.00 90.06 82 GLU A N 1
ATOM 670 C CA . GLU A 1 82 ? -10.266 -6.691 13.314 1.00 90.06 82 GLU A CA 1
ATOM 671 C C . GLU A 1 82 ? -10.126 -5.536 14.309 1.00 90.06 82 GLU A C 1
ATOM 673 O O . GLU A 1 82 ? -11.134 -4.917 14.633 1.00 90.06 82 GLU A O 1
ATOM 678 N N . ASN A 1 83 ? -8.899 -5.137 14.678 1.00 89.56 83 ASN A N 1
ATOM 679 C CA . ASN A 1 83 ? -8.695 -3.959 15.536 1.00 89.56 83 ASN A CA 1
ATOM 680 C C . ASN A 1 83 ? -9.304 -2.702 14.894 1.00 89.56 83 ASN A C 1
ATOM 682 O O . ASN A 1 83 ? -9.946 -1.897 15.566 1.00 89.56 83 ASN A O 1
ATOM 686 N N . VAL A 1 84 ? -9.141 -2.549 13.575 1.00 92.62 84 VAL A N 1
ATOM 687 C CA . VAL A 1 84 ? -9.695 -1.416 12.818 1.00 92.62 84 VAL A CA 1
ATOM 688 C C . VAL A 1 84 ? -11.220 -1.467 12.753 1.00 92.62 84 VAL A C 1
ATOM 690 O O . VAL A 1 84 ? -11.863 -0.429 12.892 1.00 92.62 84 VAL A O 1
ATOM 693 N N . LYS A 1 85 ? -11.827 -2.648 12.575 1.00 93.56 85 LYS A N 1
ATOM 694 C CA . LYS A 1 85 ? -13.292 -2.784 12.631 1.00 93.56 85 LYS A CA 1
ATOM 695 C C . LYS A 1 85 ? -13.836 -2.446 14.014 1.00 93.56 85 LYS A C 1
ATOM 697 O O . LYS A 1 85 ? -14.833 -1.739 14.099 1.00 93.56 85 LYS A O 1
ATOM 702 N N . ASP A 1 86 ? -13.171 -2.905 15.068 1.00 92.44 86 ASP A N 1
ATOM 703 C CA . ASP A 1 86 ? -13.542 -2.601 16.449 1.00 92.44 86 ASP A CA 1
ATOM 704 C C . ASP A 1 86 ? -13.451 -1.095 16.730 1.00 92.44 86 ASP A C 1
ATOM 706 O O . ASP A 1 86 ? -14.318 -0.524 17.391 1.00 92.44 86 ASP A O 1
ATOM 710 N N . ALA A 1 87 ? -12.440 -0.417 16.181 1.00 92.12 87 ALA A N 1
ATOM 711 C CA . ALA A 1 87 ? -12.322 1.035 16.277 1.00 92.12 87 ALA A CA 1
ATOM 712 C C . ALA A 1 87 ? -13.420 1.767 15.486 1.00 92.12 87 ALA A C 1
ATOM 714 O O . ALA A 1 87 ? -14.009 2.712 16.001 1.00 92.12 87 ALA A O 1
ATOM 715 N N . LEU A 1 88 ? -13.757 1.300 14.277 1.00 93.44 88 LEU A N 1
ATOM 716 C CA . LEU A 1 88 ? -14.867 1.839 13.473 1.00 93.44 88 LEU A CA 1
ATOM 717 C C . LEU A 1 88 ? -16.245 1.623 14.118 1.00 93.44 88 LEU A C 1
ATOM 719 O O . LEU A 1 88 ? -17.180 2.357 13.816 1.00 93.44 88 LEU A O 1
ATOM 723 N N . LEU A 1 89 ? -16.380 0.604 14.967 1.00 93.00 89 LEU A N 1
ATOM 724 C CA . LEU A 1 89 ? -17.587 0.312 15.744 1.00 93.00 89 LEU A CA 1
ATOM 725 C C . LEU A 1 89 ? -17.599 1.003 17.115 1.00 93.00 89 LEU A C 1
ATOM 727 O O . LEU A 1 89 ? -18.512 0.751 17.896 1.00 93.00 89 LEU A O 1
ATOM 731 N N . GLU A 1 90 ? -16.594 1.830 17.420 1.00 90.00 90 GLU A N 1
ATOM 732 C CA . GLU A 1 90 ? -16.425 2.509 18.713 1.00 90.00 90 GLU A CA 1
ATOM 733 C C . GLU A 1 90 ? -16.332 1.550 19.920 1.00 90.00 90 GLU A C 1
ATOM 735 O O . GLU A 1 90 ? -16.566 1.944 21.061 1.00 90.00 90 GLU A O 1
ATOM 740 N N . VAL A 1 91 ? -15.961 0.284 19.692 1.00 91.00 91 VAL A N 1
ATOM 741 C CA . VAL A 1 91 ? -15.790 -0.727 20.755 1.00 91.00 91 VAL A CA 1
ATOM 742 C C . VAL A 1 91 ? -14.331 -0.932 21.160 1.00 91.00 91 VAL A C 1
ATOM 744 O O . VAL A 1 91 ? -14.057 -1.556 22.184 1.00 91.00 91 VAL A O 1
ATOM 747 N N . SER A 1 92 ? -13.380 -0.411 20.380 1.00 85.44 92 SER A N 1
ATOM 748 C CA . SER A 1 92 ? -11.959 -0.488 20.722 1.00 85.44 92 SER A CA 1
ATOM 749 C C . SER A 1 92 ? -11.633 0.349 21.962 1.00 85.44 92 SER A C 1
ATOM 751 O O . SER A 1 92 ? -12.091 1.478 22.113 1.00 85.44 92 SER A O 1
ATOM 753 N N . THR A 1 93 ? -10.770 -0.172 22.835 1.00 82.94 93 THR A N 1
ATOM 754 C CA . THR A 1 93 ? -10.190 0.583 23.960 1.00 82.94 93 THR A CA 1
ATOM 755 C C . THR A 1 93 ? -8.834 1.203 23.610 1.00 82.94 93 THR A C 1
ATOM 757 O O . THR A 1 93 ? -8.203 1.840 24.456 1.00 82.94 93 THR A O 1
ATOM 760 N N . ASN A 1 94 ? -8.340 0.993 22.387 1.00 78.06 94 ASN A N 1
ATOM 761 C CA . ASN A 1 94 ? -7.027 1.461 21.967 1.00 78.06 94 ASN A CA 1
ATOM 762 C C . ASN A 1 94 ? -7.096 2.944 21.577 1.00 78.06 94 ASN A C 1
ATOM 764 O O . ASN A 1 94 ? -7.454 3.297 20.455 1.00 78.06 94 ASN A O 1
ATOM 768 N N . ARG A 1 95 ? -6.743 3.819 22.525 1.00 78.25 95 ARG A N 1
ATOM 769 C CA . ARG A 1 95 ? -6.816 5.274 22.345 1.00 78.25 95 ARG A CA 1
ATOM 770 C C . ARG A 1 95 ? -6.015 5.763 21.139 1.00 78.25 95 ARG A C 1
ATOM 772 O O . ARG A 1 95 ? -6.510 6.592 20.387 1.00 78.25 95 ARG A O 1
ATOM 779 N N . TYR A 1 96 ? -4.819 5.212 20.940 1.00 78.88 96 TYR A N 1
ATOM 780 C CA . TYR A 1 96 ? -3.956 5.606 19.832 1.00 78.88 96 TYR A CA 1
ATOM 781 C C . TYR A 1 96 ? -4.596 5.270 18.484 1.00 78.88 96 TYR A C 1
ATOM 783 O O . TYR A 1 96 ? -4.672 6.135 17.619 1.00 78.88 96 TYR A O 1
ATOM 791 N N . LEU A 1 97 ? -5.132 4.052 18.338 1.00 83.25 97 LEU A N 1
ATOM 792 C CA . LEU A 1 97 ? -5.847 3.637 17.130 1.00 83.25 97 LEU A CA 1
ATOM 793 C C . LEU A 1 97 ? -7.036 4.559 16.825 1.00 83.25 97 LEU A C 1
ATOM 795 O O . LEU A 1 97 ? -7.219 4.962 15.680 1.00 83.25 97 LEU A O 1
ATOM 799 N N . ILE A 1 98 ? -7.821 4.911 17.845 1.00 84.44 98 ILE A N 1
ATOM 800 C CA . ILE A 1 98 ? -8.967 5.821 17.706 1.00 84.44 98 ILE A CA 1
ATOM 801 C C . ILE A 1 98 ? -8.513 7.204 17.232 1.00 84.44 98 ILE A C 1
ATOM 803 O O . ILE A 1 98 ? -9.144 7.779 16.349 1.00 84.44 98 ILE A O 1
ATOM 807 N N . ASP A 1 99 ? -7.418 7.726 17.785 1.00 81.88 99 ASP A N 1
ATOM 808 C CA . ASP A 1 99 ? -6.927 9.064 17.454 1.00 81.88 99 ASP A CA 1
ATOM 809 C C . ASP A 1 99 ? -6.326 9.128 16.026 1.00 81.88 99 ASP A C 1
ATOM 811 O O . ASP A 1 99 ? -6.465 10.149 15.352 1.00 81.88 99 ASP A O 1
ATOM 815 N N . ILE A 1 100 ? -5.711 8.046 15.519 1.00 87.06 100 ILE A N 1
ATOM 816 C CA . ILE A 1 100 ? -5.146 8.002 14.149 1.00 87.06 100 ILE A CA 1
ATOM 817 C C . ILE A 1 100 ? -6.166 7.626 13.065 1.00 87.06 100 ILE A C 1
ATOM 819 O O . ILE A 1 100 ? -5.947 7.916 11.886 1.00 87.06 100 ILE A O 1
ATOM 823 N N . LEU A 1 101 ? -7.276 6.978 13.430 1.00 89.00 101 LEU A N 1
ATOM 824 C CA . LEU A 1 101 ? -8.275 6.481 12.481 1.00 89.00 101 LEU A CA 1
ATOM 825 C C . LEU A 1 101 ? -8.857 7.580 11.567 1.00 89.00 101 LEU A C 1
ATOM 827 O O . LEU A 1 101 ? -8.961 7.324 10.364 1.00 89.00 101 LEU A O 1
ATOM 831 N N . PRO A 1 102 ? -9.174 8.803 12.049 1.00 90.75 102 PRO A N 1
ATOM 832 C CA . PRO A 1 102 ? -9.626 9.895 11.187 1.00 90.75 102 PRO A CA 1
ATOM 833 C C . PRO A 1 102 ? -8.593 10.280 10.122 1.00 90.75 102 PRO A C 1
ATOM 835 O O . PRO A 1 102 ? -8.946 10.433 8.955 1.00 90.75 102 PRO A O 1
ATOM 838 N N . MET A 1 103 ? -7.311 10.354 10.495 1.00 88.75 103 MET A N 1
ATOM 839 C CA . MET A 1 103 ? -6.218 10.677 9.571 1.00 88.75 103 MET A CA 1
ATOM 840 C C . MET A 1 103 ? -6.025 9.570 8.524 1.00 88.75 103 MET A C 1
ATOM 842 O O . MET A 1 103 ? -5.817 9.841 7.340 1.00 88.75 103 MET A O 1
ATOM 846 N N . ALA A 1 104 ? -6.148 8.305 8.937 1.00 92.38 104 ALA A N 1
ATOM 847 C CA . ALA A 1 104 ? -6.104 7.169 8.021 1.00 92.38 104 ALA A CA 1
ATOM 848 C C . ALA A 1 104 ? -7.289 7.170 7.039 1.00 92.38 104 ALA A C 1
ATOM 850 O O . ALA A 1 104 ? -7.106 6.866 5.859 1.00 92.38 104 ALA A O 1
ATOM 851 N N . MET A 1 105 ? -8.487 7.535 7.507 1.00 93.75 105 MET A N 1
ATOM 852 C CA . MET A 1 105 ? -9.688 7.669 6.677 1.00 93.75 105 MET A CA 1
ATOM 853 C C . MET A 1 105 ? -9.575 8.811 5.666 1.00 93.75 105 MET A C 1
ATOM 855 O O . MET A 1 105 ? -9.941 8.627 4.506 1.00 93.75 105 MET A O 1
ATOM 859 N N . GLU A 1 106 ? -9.031 9.958 6.072 1.00 93.19 106 GLU A N 1
ATOM 860 C CA . GLU A 1 106 ? -8.757 11.084 5.176 1.00 93.19 106 GLU A CA 1
ATOM 861 C C . GLU A 1 106 ? -7.767 10.675 4.078 1.00 93.19 106 GLU A C 1
ATOM 863 O O . GLU A 1 106 ? -8.085 10.761 2.891 1.00 93.19 106 GLU A O 1
ATOM 868 N N . SER A 1 107 ? -6.626 10.089 4.459 1.00 91.62 107 SER A N 1
ATOM 869 C CA . SER A 1 107 ? -5.628 9.599 3.498 1.00 91.62 107 SER A CA 1
ATOM 870 C C . SER A 1 107 ? -6.178 8.514 2.562 1.00 91.62 107 SER A C 1
ATOM 872 O O . SER A 1 107 ? -5.792 8.423 1.390 1.00 91.62 107 SER A O 1
ATOM 874 N N . LEU A 1 108 ? -7.086 7.665 3.057 1.00 94.12 108 LEU A N 1
ATOM 875 C CA . LEU A 1 108 ? -7.771 6.677 2.229 1.00 94.12 108 LEU A CA 1
ATOM 876 C C . LEU A 1 108 ? -8.705 7.348 1.221 1.00 94.12 108 LEU A C 1
ATOM 878 O O . LEU A 1 108 ? -8.699 6.944 0.061 1.00 94.12 108 LEU A O 1
ATOM 882 N N . SER A 1 109 ? -9.464 8.359 1.643 1.00 94.00 109 SER A N 1
ATOM 883 C CA . SER A 1 109 ? -10.390 9.103 0.785 1.00 94.00 109 SER A CA 1
ATOM 884 C C . SER A 1 109 ? -9.664 9.795 -0.370 1.00 94.00 109 SER A C 1
ATOM 886 O O . SER A 1 109 ? -10.066 9.657 -1.523 1.00 94.00 109 SER A O 1
ATOM 888 N N . GLU A 1 110 ? -8.520 10.430 -0.095 1.00 92.62 110 GLU A N 1
ATOM 889 C CA . GLU A 1 110 ? -7.690 11.076 -1.122 1.00 92.62 110 GLU A CA 1
ATOM 890 C C . GLU A 1 110 ? -7.210 10.102 -2.207 1.00 92.62 110 GLU A C 1
ATOM 892 O O . GLU A 1 110 ? -7.102 10.457 -3.382 1.00 92.62 110 GLU A O 1
ATOM 897 N N . LYS A 1 111 ? -6.898 8.858 -1.822 1.00 89.19 111 LYS A N 1
ATOM 898 C CA . LYS A 1 111 ? -6.388 7.834 -2.748 1.00 89.19 111 LYS A CA 1
ATOM 899 C C . LYS A 1 111 ? -7.497 7.032 -3.418 1.00 89.19 111 LYS A C 1
ATOM 901 O O . LYS A 1 111 ? -7.322 6.576 -4.548 1.00 89.19 111 LYS A O 1
ATOM 906 N N . ASN A 1 112 ? -8.584 6.775 -2.703 1.00 92.12 112 ASN A N 1
ATOM 907 C CA . ASN A 1 112 ? -9.711 5.980 -3.158 1.00 92.12 112 ASN A CA 1
ATOM 908 C C . ASN A 1 112 ? -10.975 6.348 -2.370 1.00 92.12 112 ASN A C 1
ATOM 910 O O . ASN A 1 112 ? -11.366 5.664 -1.420 1.00 92.12 112 ASN A O 1
ATOM 914 N N . GLU A 1 113 ? -11.645 7.395 -2.842 1.00 93.88 113 GLU A N 1
ATOM 915 C CA . GLU A 1 113 ? -12.931 7.863 -2.320 1.00 93.88 113 GLU A CA 1
ATOM 916 C C . GLU A 1 113 ? -13.967 6.734 -2.241 1.00 93.88 113 GLU A C 1
ATOM 918 O O . GLU A 1 113 ? -14.692 6.614 -1.258 1.00 93.88 113 GLU A O 1
ATOM 923 N N . GLY A 1 114 ? -13.984 5.821 -3.219 1.00 94.00 114 GLY A N 1
ATOM 924 C CA . GLY A 1 114 ? -14.911 4.694 -3.214 1.00 94.00 114 GLY A CA 1
ATOM 925 C C . GLY A 1 114 ? -14.709 3.751 -2.023 1.00 94.00 114 GLY A C 1
ATOM 926 O O . GLY A 1 114 ? -15.684 3.246 -1.467 1.00 94.00 114 GLY A O 1
ATOM 927 N N . TYR A 1 115 ? -13.465 3.493 -1.611 1.00 96.00 115 TYR A N 1
ATOM 928 C CA . TYR A 1 115 ? -13.191 2.688 -0.415 1.00 96.00 115 TYR A CA 1
ATOM 929 C C . TYR A 1 115 ? -13.602 3.413 0.865 1.00 96.00 115 TYR A C 1
ATOM 931 O O . TYR A 1 115 ? -14.210 2.783 1.732 1.00 96.00 115 TYR A O 1
ATOM 939 N N . ALA A 1 116 ? -13.324 4.714 0.967 1.00 95.31 116 ALA A N 1
ATOM 940 C CA . ALA A 1 116 ? -13.769 5.519 2.101 1.00 95.31 116 ALA A CA 1
ATOM 941 C C . ALA A 1 116 ? -15.304 5.523 2.213 1.00 95.31 116 ALA A C 1
ATOM 943 O O . ALA A 1 116 ? -15.845 5.274 3.291 1.00 95.31 116 ALA A O 1
ATOM 944 N N . GLU A 1 117 ? -16.006 5.684 1.091 1.00 94.88 117 GLU A N 1
ATOM 945 C CA . GLU A 1 117 ? -17.467 5.668 1.054 1.00 94.88 117 GLU A CA 1
ATOM 946 C C . GLU A 1 117 ? -18.038 4.301 1.439 1.00 94.88 117 GLU A C 1
ATOM 948 O O . GLU A 1 117 ? -18.976 4.218 2.227 1.00 94.88 117 GLU A O 1
ATOM 953 N N . ALA A 1 118 ? -17.443 3.202 0.968 1.00 94.94 118 ALA A N 1
ATOM 954 C CA . ALA A 1 118 ? -17.876 1.861 1.361 1.00 94.94 118 ALA A CA 1
ATOM 955 C C . ALA A 1 118 ? -17.777 1.634 2.882 1.00 94.94 118 ALA A C 1
ATOM 957 O O . ALA A 1 118 ? -18.638 0.973 3.469 1.00 94.94 118 ALA A O 1
ATOM 958 N N . ILE A 1 119 ? -16.744 2.190 3.524 1.00 95.62 119 ILE A N 1
ATOM 959 C CA . ILE A 1 119 ? -16.566 2.141 4.980 1.00 95.62 119 ILE A CA 1
ATOM 960 C C . ILE A 1 119 ? -17.626 3.005 5.670 1.00 95.62 119 ILE A C 1
ATOM 962 O O . ILE A 1 119 ? -18.307 2.509 6.569 1.00 95.62 119 ILE A O 1
ATOM 966 N N . ARG A 1 120 ? -17.832 4.247 5.215 1.00 94.81 120 ARG A N 1
ATOM 967 C CA . ARG A 1 120 ? -18.856 5.162 5.745 1.00 94.81 120 ARG A CA 1
ATOM 968 C C . ARG A 1 120 ? -20.255 4.542 5.676 1.00 94.81 120 ARG A C 1
ATOM 970 O O . ARG A 1 120 ? -20.950 4.455 6.683 1.00 94.81 120 ARG A O 1
ATOM 977 N N . VAL A 1 121 ? -20.636 4.001 4.521 1.00 94.38 121 VAL A N 1
ATOM 978 C CA . VAL A 1 121 ? -21.927 3.327 4.311 1.00 94.38 121 VAL A CA 1
ATOM 979 C C . VAL A 1 121 ? -22.119 2.156 5.282 1.00 94.38 121 VAL A C 1
ATOM 981 O O . VAL A 1 121 ? -23.215 1.937 5.796 1.00 94.38 121 VAL A O 1
ATOM 984 N N . ARG A 1 122 ? -21.056 1.400 5.584 1.00 93.88 122 ARG A N 1
ATOM 985 C CA . ARG A 1 122 ? -21.152 0.260 6.504 1.00 93.88 122 ARG A CA 1
ATOM 986 C C . ARG A 1 122 ? -21.240 0.664 7.973 1.00 93.88 122 ARG A C 1
ATOM 988 O O . ARG A 1 122 ? -22.052 0.075 8.694 1.00 93.88 122 ARG A O 1
ATOM 995 N N . TYR A 1 123 ? -20.346 1.545 8.415 1.00 94.00 123 TYR A N 1
ATOM 996 C CA . TYR A 1 123 ? -20.084 1.808 9.835 1.00 94.00 123 TYR A CA 1
ATOM 997 C C . TYR A 1 123 ? -20.737 3.099 10.338 1.00 94.00 123 TYR A C 1
ATOM 999 O O . TYR A 1 123 ? -21.054 3.183 11.516 1.00 94.00 123 TYR A O 1
ATOM 1007 N N . THR A 1 124 ? -21.024 4.055 9.452 1.00 91.94 124 THR A N 1
ATOM 1008 C CA . THR A 1 124 ? -21.779 5.277 9.769 1.00 91.94 124 THR A CA 1
ATOM 1009 C C . THR A 1 124 ? -23.260 5.122 9.422 1.00 91.94 124 THR A C 1
ATOM 1011 O O . THR A 1 124 ? -24.110 5.362 10.272 1.00 91.94 124 THR A O 1
ATOM 1014 N N . ASP A 1 125 ? -23.587 4.656 8.210 1.00 92.81 125 ASP A N 1
ATOM 1015 C CA . ASP A 1 125 ? -24.994 4.515 7.776 1.00 92.81 125 ASP A CA 1
ATOM 1016 C C . ASP A 1 125 ? -25.618 3.165 8.178 1.00 92.81 125 ASP A C 1
ATOM 1018 O O . ASP A 1 125 ? -26.813 2.936 7.992 1.00 92.81 125 ASP A O 1
ATOM 1022 N N . GLY A 1 126 ? -24.812 2.237 8.706 1.00 91.00 126 GLY A N 1
ATOM 1023 C CA . GLY A 1 126 ? -25.270 0.929 9.184 1.00 91.00 126 GLY A CA 1
ATOM 1024 C C . GLY A 1 126 ? -25.666 -0.067 8.086 1.00 91.00 126 GLY A C 1
ATOM 1025 O O . GLY A 1 126 ? -26.218 -1.127 8.391 1.00 91.00 126 GLY A O 1
ATOM 1026 N N . VAL A 1 127 ? -25.381 0.214 6.811 1.00 92.69 127 VAL A N 1
ATOM 1027 C CA . VAL A 1 127 ? -25.786 -0.642 5.688 1.00 92.69 127 VAL A CA 1
ATOM 1028 C C . VAL A 1 127 ? -24.881 -1.870 5.596 1.00 92.69 127 VAL A C 1
ATOM 1030 O O . VAL A 1 127 ? -23.672 -1.774 5.391 1.00 92.69 127 VAL A O 1
ATOM 1033 N N . VAL A 1 128 ? -25.469 -3.062 5.697 1.00 90.94 128 VAL A N 1
ATOM 1034 C CA . VAL A 1 128 ? -24.737 -4.330 5.567 1.00 90.94 128 VAL A CA 1
ATOM 1035 C C . VAL A 1 128 ? -24.774 -4.803 4.110 1.00 90.94 128 VAL A C 1
ATOM 1037 O O . VAL A 1 128 ? -25.859 -5.099 3.599 1.00 90.94 128 VAL A O 1
ATOM 1040 N N . PRO A 1 129 ? -23.623 -4.935 3.420 1.00 89.69 129 PRO A N 1
ATOM 1041 C CA . PRO A 1 129 ? -23.600 -5.483 2.072 1.00 89.69 129 PRO A CA 1
ATOM 1042 C C . PRO A 1 129 ? -24.145 -6.910 2.043 1.00 89.69 129 PRO A C 1
ATOM 1044 O O . PRO A 1 129 ? -23.845 -7.730 2.915 1.00 89.69 129 PRO A O 1
ATOM 1047 N N . LYS A 1 130 ? -24.903 -7.239 0.994 1.00 91.50 130 LYS A N 1
ATOM 1048 C CA . LYS A 1 130 ? -25.404 -8.601 0.791 1.00 91.50 130 LYS A CA 1
ATOM 1049 C C . LYS A 1 130 ? -24.236 -9.593 0.727 1.00 91.50 130 LYS A C 1
ATOM 1051 O O . LYS A 1 130 ? -23.207 -9.320 0.105 1.00 91.50 130 LYS A O 1
ATOM 1056 N N . ARG A 1 131 ? -24.412 -10.765 1.336 1.00 89.44 131 ARG A N 1
ATOM 1057 C CA . ARG A 1 131 ? -23.426 -11.853 1.301 1.00 89.44 131 ARG A CA 1
ATOM 1058 C C . ARG A 1 131 ? -23.138 -12.279 -0.147 1.00 89.44 131 ARG A C 1
ATOM 1060 O O . ARG A 1 131 ? -24.057 -12.336 -0.959 1.00 89.44 131 ARG A O 1
ATOM 1067 N N . GLN A 1 132 ? -21.871 -12.566 -0.446 1.00 87.06 132 GLN A N 1
ATOM 1068 C CA . GLN A 1 132 ? -21.358 -12.912 -1.780 1.00 87.06 132 GLN A CA 1
ATOM 1069 C C . GLN A 1 132 ? -21.649 -11.849 -2.856 1.00 87.06 132 GLN A C 1
ATOM 1071 O O . GLN A 1 132 ? -21.794 -12.170 -4.031 1.00 87.06 132 GLN A O 1
ATOM 1076 N N . SER A 1 133 ? -21.737 -10.574 -2.467 1.00 91.00 133 SER A N 1
ATOM 1077 C CA . SER A 1 133 ? -21.881 -9.465 -3.415 1.00 91.00 133 SER A CA 1
ATOM 1078 C C . SER A 1 133 ? -20.554 -8.767 -3.696 1.00 91.00 133 SER A C 1
ATOM 1080 O O . SER A 1 133 ? -19.633 -8.783 -2.875 1.00 91.00 133 SER A O 1
ATOM 1082 N N . THR A 1 134 ? -20.493 -8.059 -4.825 1.00 89.75 134 THR A N 1
ATOM 1083 C CA . THR A 1 134 ? -19.391 -7.142 -5.140 1.00 89.75 134 THR A CA 1
ATOM 1084 C C . THR A 1 134 ? -19.170 -6.136 -4.014 1.00 89.75 134 THR A C 1
ATOM 1086 O O . THR A 1 134 ? -18.029 -5.896 -3.641 1.00 89.75 134 THR A O 1
ATOM 1089 N N . GLY A 1 135 ? -20.244 -5.618 -3.405 1.00 88.62 135 GLY A N 1
ATOM 1090 C CA . GLY A 1 135 ? -20.158 -4.685 -2.278 1.00 88.62 135 GLY A CA 1
ATOM 1091 C C . GLY A 1 135 ? -19.474 -5.283 -1.047 1.00 88.62 135 GLY A C 1
ATOM 1092 O O . GLY A 1 135 ? -18.696 -4.597 -0.392 1.00 88.62 135 GLY A O 1
ATOM 1093 N N . GLN A 1 136 ? -19.682 -6.573 -0.763 1.00 91.12 136 GLN A N 1
ATOM 1094 C CA . GLN A 1 136 ? -18.983 -7.250 0.335 1.00 91.12 136 GLN A CA 1
ATOM 1095 C C . GLN A 1 136 ? -17.478 -7.356 0.062 1.00 91.12 136 GLN A C 1
ATOM 1097 O O . GLN A 1 136 ? -16.670 -7.053 0.938 1.00 91.12 136 GLN A O 1
ATOM 1102 N N . VAL A 1 137 ? -17.094 -7.774 -1.148 1.00 92.25 137 VAL A N 1
ATOM 1103 C CA . VAL A 1 137 ? -15.677 -7.873 -1.544 1.00 92.25 137 VAL A CA 1
ATOM 1104 C C . VAL A 1 137 ? -15.022 -6.493 -1.524 1.00 92.25 137 VAL A C 1
ATOM 1106 O O . VAL A 1 137 ? -13.896 -6.343 -1.051 1.00 92.25 137 VAL A O 1
ATOM 1109 N N . TYR A 1 138 ? -15.743 -5.481 -1.997 1.00 93.12 138 TYR A N 1
ATOM 1110 C CA . TYR A 1 138 ? -15.284 -4.102 -2.039 1.00 93.12 138 TYR A CA 1
ATOM 1111 C C . TYR A 1 138 ? -15.042 -3.544 -0.632 1.00 93.12 138 TYR A C 1
ATOM 1113 O O . TYR A 1 138 ? -13.952 -3.053 -0.355 1.00 93.12 138 TYR A O 1
ATOM 1121 N N . LEU A 1 139 ? -15.993 -3.731 0.289 1.00 94.38 139 LEU A N 1
ATOM 1122 C CA . LEU A 1 139 ? -15.832 -3.378 1.701 1.00 94.38 139 LEU A CA 1
ATOM 1123 C C . LEU A 1 139 ? -14.664 -4.133 2.353 1.00 94.38 139 LEU A C 1
ATOM 1125 O O . LEU A 1 139 ? -13.878 -3.540 3.085 1.00 94.38 139 LEU A O 1
ATOM 1129 N N . SER A 1 140 ? -14.513 -5.431 2.075 1.00 93.75 140 SER A N 1
ATOM 1130 C CA . SER A 1 140 ? -13.398 -6.219 2.612 1.00 93.75 140 SER A CA 1
ATOM 1131 C C . SER A 1 140 ? -12.046 -5.650 2.179 1.00 93.75 140 SER A C 1
ATOM 1133 O O . SER A 1 140 ? -11.133 -5.556 2.996 1.00 93.75 140 SER A O 1
ATOM 1135 N N . ARG A 1 141 ? -11.912 -5.248 0.910 1.00 93.88 141 ARG A N 1
ATOM 1136 C CA . ARG A 1 141 ? -10.697 -4.600 0.394 1.00 93.88 141 ARG A CA 1
ATOM 1137 C C . ARG A 1 141 ? -10.500 -3.206 0.979 1.00 93.88 141 ARG A C 1
ATOM 1139 O O . ARG A 1 141 ? -9.366 -2.843 1.272 1.00 93.88 141 ARG A O 1
ATOM 1146 N N . ALA A 1 142 ? -11.583 -2.459 1.185 1.00 95.12 142 ALA A N 1
ATOM 1147 C CA . ALA A 1 142 ? -11.539 -1.149 1.822 1.00 95.12 142 ALA A CA 1
ATOM 1148 C C . ALA A 1 142 ? -10.999 -1.241 3.258 1.00 95.12 142 ALA A C 1
ATOM 1150 O O . ALA A 1 142 ? -10.091 -0.494 3.604 1.00 95.12 142 ALA A O 1
ATOM 1151 N N . ILE A 1 143 ? -11.466 -2.209 4.058 1.00 95.69 143 ILE A N 1
ATOM 1152 C CA . ILE A 1 143 ? -10.979 -2.430 5.433 1.00 95.69 143 ILE A CA 1
ATOM 1153 C C . ILE A 1 143 ? -9.492 -2.795 5.440 1.00 95.69 143 ILE A C 1
ATOM 1155 O O . ILE A 1 143 ? -8.729 -2.235 6.224 1.00 95.69 143 ILE A O 1
ATOM 1159 N N . VAL A 1 144 ? -9.057 -3.696 4.553 1.00 92.81 144 VAL A N 1
ATOM 1160 C CA . VAL A 1 144 ? -7.630 -4.045 4.427 1.00 92.81 144 VAL A CA 1
ATOM 1161 C C . VAL A 1 144 ? -6.809 -2.812 4.051 1.00 92.81 144 VAL A C 1
ATOM 1163 O O . VAL A 1 144 ? -5.796 -2.535 4.684 1.00 92.81 144 VAL A O 1
ATOM 1166 N N . SER A 1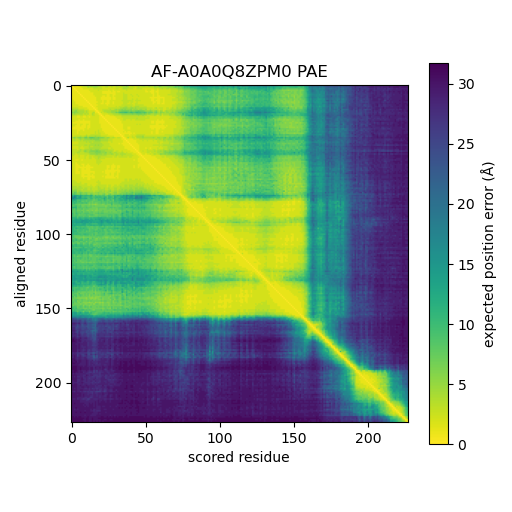 145 ? -7.275 -2.025 3.079 1.00 92.94 145 SER A N 1
ATOM 1167 C CA . SER A 1 145 ? -6.588 -0.801 2.668 1.00 92.94 145 SER A CA 1
ATOM 1168 C C . SER A 1 145 ? -6.526 0.237 3.787 1.00 92.94 145 SER A C 1
ATOM 1170 O O . SER A 1 145 ? -5.505 0.905 3.911 1.00 92.94 145 SER A O 1
ATOM 1172 N N . LEU A 1 146 ? -7.588 0.394 4.582 1.00 94.88 146 LEU A N 1
ATOM 1173 C CA . LEU A 1 146 ? -7.591 1.281 5.744 1.00 94.88 146 LEU A CA 1
ATOM 1174 C C . LEU A 1 146 ? -6.583 0.803 6.792 1.00 94.88 146 LEU A C 1
ATOM 1176 O O . LEU A 1 146 ? -5.801 1.602 7.293 1.00 94.88 146 LEU A O 1
ATOM 1180 N N . THR A 1 147 ? -6.561 -0.502 7.066 1.00 92.56 147 THR A N 1
ATOM 1181 C CA . THR A 1 147 ? -5.627 -1.125 8.016 1.00 92.56 147 THR A CA 1
ATOM 1182 C C . THR A 1 147 ? -4.180 -0.878 7.612 1.00 92.56 147 THR A C 1
ATOM 1184 O O . THR A 1 147 ? -3.374 -0.460 8.438 1.00 92.56 147 THR A O 1
ATOM 1187 N N . ASP A 1 148 ? -3.863 -1.050 6.328 1.00 90.12 148 ASP A N 1
ATOM 1188 C CA . ASP A 1 148 ? -2.530 -0.749 5.814 1.00 90.12 148 ASP A CA 1
ATOM 1189 C C . ASP A 1 148 ? -2.168 0.733 6.056 1.00 90.12 148 ASP A C 1
ATOM 1191 O O . ASP A 1 148 ? -1.029 1.018 6.403 1.00 90.12 148 ASP A O 1
ATOM 1195 N N . ARG A 1 149 ? -3.117 1.684 5.956 1.00 90.88 149 ARG A N 1
ATOM 1196 C CA . ARG A 1 149 ? -2.836 3.119 6.210 1.00 90.88 149 ARG A CA 1
ATOM 1197 C C . ARG A 1 149 ? -2.678 3.456 7.677 1.00 90.88 149 ARG A C 1
ATOM 1199 O O . ARG A 1 149 ? -1.814 4.255 8.015 1.00 90.88 149 ARG A O 1
ATOM 1206 N N . VAL A 1 150 ? -3.478 2.838 8.535 1.00 90.44 150 VAL A N 1
ATOM 1207 C CA . VAL A 1 150 ? -3.320 2.935 9.988 1.00 90.44 150 VAL A CA 1
ATOM 1208 C C . VAL A 1 150 ? -1.914 2.473 10.384 1.00 90.44 150 VAL A C 1
ATOM 1210 O O . VAL A 1 150 ? -1.215 3.185 11.102 1.00 90.44 150 VAL A O 1
ATOM 1213 N N . ASN A 1 151 ? -1.463 1.328 9.864 1.00 86.88 151 ASN A N 1
ATOM 1214 C CA . ASN A 1 151 ? -0.115 0.821 10.117 1.00 86.88 151 ASN A CA 1
ATOM 1215 C C . ASN A 1 151 ? 0.961 1.735 9.507 1.00 86.88 151 ASN A C 1
ATOM 1217 O O . ASN A 1 151 ? 1.895 2.098 10.215 1.00 86.88 151 ASN A O 1
ATOM 1221 N N . ASP A 1 152 ? 0.799 2.185 8.254 1.00 84.75 152 ASP A N 1
ATOM 1222 C CA . ASP A 1 152 ? 1.717 3.135 7.602 1.00 84.75 152 ASP A CA 1
ATOM 1223 C C . ASP A 1 152 ? 1.896 4.413 8.465 1.00 84.75 152 ASP A C 1
ATOM 1225 O O . ASP A 1 152 ? 3.022 4.857 8.684 1.00 84.75 152 ASP A O 1
ATOM 1229 N N . ILE A 1 153 ? 0.804 4.986 8.998 1.00 84.56 153 ILE A N 1
ATOM 1230 C CA . ILE A 1 153 ? 0.830 6.171 9.882 1.00 84.56 153 ILE A CA 1
ATOM 1231 C C . ILE A 1 153 ? 1.495 5.852 11.221 1.00 84.56 153 ILE A C 1
ATOM 1233 O O . ILE A 1 153 ? 2.279 6.654 11.719 1.00 84.56 153 ILE A O 1
ATOM 1237 N N . THR A 1 154 ? 1.211 4.683 11.792 1.00 81.81 154 THR A N 1
ATOM 1238 C CA . THR A 1 154 ? 1.786 4.256 13.076 1.00 81.81 154 THR A CA 1
ATOM 1239 C C . THR A 1 154 ? 3.300 4.102 12.976 1.00 81.81 154 THR A C 1
ATOM 1241 O O . THR A 1 154 ? 4.028 4.582 13.842 1.00 81.81 154 THR A O 1
ATOM 1244 N N . TYR A 1 155 ? 3.790 3.495 11.892 1.00 75.62 155 TYR A N 1
ATOM 1245 C CA . TYR A 1 155 ? 5.222 3.421 11.621 1.00 75.62 155 TYR A CA 1
ATOM 1246 C C . TYR A 1 155 ? 5.815 4.807 11.366 1.00 75.62 155 TYR A C 1
ATOM 1248 O O . TYR A 1 155 ? 6.854 5.133 11.934 1.00 75.62 155 TYR A O 1
ATOM 1256 N N . ALA A 1 156 ? 5.135 5.649 10.580 1.00 72.12 156 ALA A N 1
ATOM 1257 C CA . ALA A 1 156 ? 5.597 7.003 10.287 1.00 72.12 156 ALA A CA 1
ATOM 1258 C C . ALA A 1 156 ? 5.697 7.888 11.542 1.00 72.12 156 ALA A C 1
ATOM 1260 O O . ALA A 1 156 ? 6.626 8.683 11.657 1.00 72.12 156 ALA A O 1
ATOM 1261 N N . ALA A 1 157 ? 4.780 7.733 12.499 1.00 65.00 157 ALA A N 1
ATOM 1262 C CA . ALA A 1 157 ? 4.782 8.472 13.759 1.00 65.00 157 ALA A CA 1
ATOM 1263 C C . ALA A 1 157 ? 5.975 8.122 14.671 1.00 65.00 157 ALA A C 1
ATOM 1265 O O . ALA A 1 157 ? 6.300 8.900 15.563 1.00 65.00 157 ALA A O 1
ATOM 1266 N N . GLY A 1 158 ? 6.630 6.976 14.445 1.00 50.84 158 GLY A N 1
ATOM 1267 C CA . GLY A 1 158 ? 7.879 6.581 15.104 1.00 50.84 158 GLY A CA 1
ATOM 1268 C C . GLY A 1 158 ? 9.148 6.915 14.311 1.00 50.84 158 GLY A C 1
ATOM 1269 O O . GLY A 1 158 ? 10.242 6.564 14.749 1.00 50.84 158 GLY A O 1
ATOM 1270 N N . THR A 1 159 ? 9.027 7.560 13.147 1.00 46.19 159 THR A N 1
ATOM 1271 C CA . THR A 1 159 ? 10.162 7.918 12.285 1.00 46.19 159 THR A CA 1
ATOM 1272 C C . THR A 1 159 ? 10.224 9.426 12.079 1.00 46.19 159 THR A C 1
ATOM 1274 O O . THR A 1 159 ? 9.360 10.005 11.420 1.00 46.19 159 THR A O 1
ATOM 1277 N N . GLU A 1 160 ? 11.266 10.071 12.595 1.00 43.19 160 GLU A N 1
ATOM 1278 C CA . GLU A 1 160 ? 11.570 11.451 12.224 1.00 43.19 160 GLU A CA 1
ATOM 1279 C C . GLU A 1 160 ? 12.369 11.474 10.915 1.00 43.19 160 GLU A C 1
ATOM 1281 O O . GLU A 1 160 ? 13.035 10.509 10.536 1.00 43.19 160 GLU A O 1
ATOM 1286 N N . ARG A 1 161 ? 12.293 12.584 10.179 1.00 41.94 161 ARG A N 1
ATOM 1287 C CA . ARG A 1 161 ? 13.172 12.812 9.028 1.00 41.94 161 ARG A CA 1
ATOM 1288 C C . ARG A 1 161 ? 14.370 13.625 9.488 1.00 41.94 161 ARG A C 1
ATOM 1290 O O . ARG A 1 161 ? 14.187 14.698 10.061 1.00 41.94 161 ARG A O 1
ATOM 1297 N N . ASP A 1 162 ? 15.581 13.149 9.211 1.00 45.94 162 ASP A N 1
ATOM 1298 C CA . ASP A 1 162 ? 16.775 13.960 9.446 1.00 45.94 162 ASP A CA 1
ATOM 1299 C C . ASP A 1 162 ? 16.827 15.187 8.520 1.00 45.94 162 ASP A C 1
ATOM 1301 O O . ASP A 1 162 ? 16.034 15.364 7.588 1.00 45.94 162 ASP A O 1
ATOM 1305 N N . LYS A 1 163 ? 17.818 16.051 8.759 1.00 39.41 163 LYS A N 1
ATOM 1306 C CA . LYS A 1 163 ? 18.081 17.252 7.950 1.00 39.41 163 LYS A CA 1
ATOM 1307 C C . LYS A 1 163 ? 18.466 16.930 6.497 1.00 39.41 163 LYS A C 1
ATOM 1309 O O . LYS A 1 163 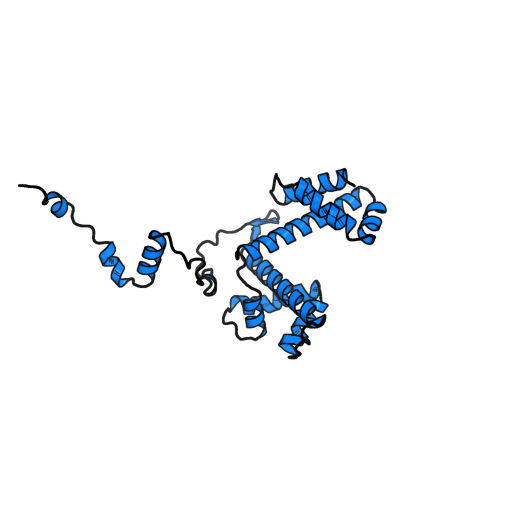? 18.566 17.849 5.686 1.00 39.41 163 LYS A O 1
ATOM 1314 N N . GLN A 1 164 ? 18.696 15.661 6.170 1.00 40.53 164 GLN A N 1
ATOM 1315 C CA . GLN A 1 164 ? 19.040 15.150 4.847 1.00 40.53 164 GLN A CA 1
ATOM 1316 C C . GLN A 1 164 ? 17.839 14.468 4.164 1.00 40.53 164 GLN A C 1
ATOM 1318 O O . GLN A 1 164 ? 17.946 14.058 3.009 1.00 40.53 164 GLN A O 1
ATOM 1323 N N . GLY A 1 165 ? 16.678 14.418 4.827 1.00 39.34 165 GLY A N 1
ATOM 1324 C CA . GLY A 1 165 ? 15.439 13.853 4.303 1.00 39.34 165 GLY A CA 1
ATOM 1325 C C . GLY A 1 165 ? 15.350 12.328 4.391 1.00 39.34 165 GLY A C 1
ATOM 1326 O O . GLY A 1 165 ? 14.388 11.768 3.855 1.00 39.34 165 GLY A O 1
ATOM 1327 N N . ASN A 1 166 ? 16.298 11.669 5.062 1.00 40.69 166 ASN A N 1
ATOM 1328 C CA . ASN A 1 166 ? 16.252 10.236 5.328 1.00 40.69 166 ASN A CA 1
ATOM 1329 C C . ASN A 1 166 ? 15.353 9.960 6.533 1.00 40.69 166 ASN A C 1
ATOM 1331 O O . ASN A 1 166 ? 15.285 10.755 7.472 1.00 40.69 166 ASN A O 1
ATOM 1335 N N . LEU A 1 167 ? 14.670 8.817 6.509 1.00 42.59 167 LEU A N 1
ATOM 1336 C CA . LEU A 1 167 ? 13.947 8.316 7.673 1.00 42.59 167 LEU A CA 1
ATOM 133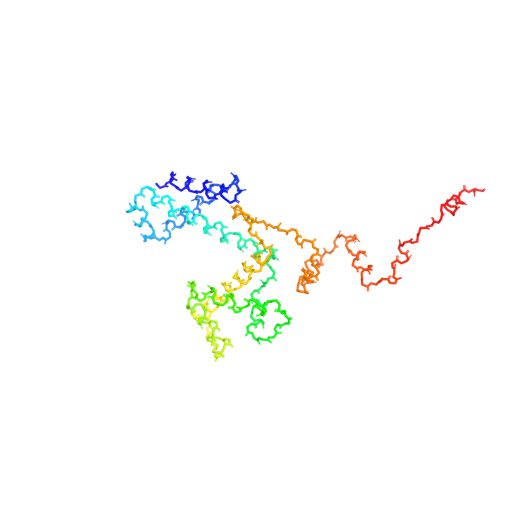7 C C . LEU A 1 167 ? 14.979 7.911 8.727 1.00 42.59 167 LEU A C 1
ATOM 1339 O O . LEU A 1 167 ? 15.715 6.944 8.534 1.00 42.59 167 LEU A O 1
ATOM 1343 N N . VAL A 1 168 ? 15.039 8.660 9.822 1.00 42.12 168 VAL A N 1
ATOM 1344 C CA . VAL A 1 168 ? 15.813 8.292 11.000 1.00 42.12 168 VAL A CA 1
ATOM 1345 C C . VAL A 1 168 ? 14.845 7.721 12.019 1.00 42.12 168 VAL A C 1
ATOM 1347 O O . VAL A 1 168 ? 13.923 8.380 12.497 1.00 42.12 168 VAL A O 1
ATOM 1350 N N . VAL A 1 169 ? 15.057 6.448 12.330 1.00 44.19 169 VAL A N 1
ATOM 1351 C CA . VAL A 1 169 ? 14.464 5.817 13.502 1.00 44.19 169 VAL A CA 1
ATOM 1352 C C . VAL A 1 169 ? 15.220 6.393 14.696 1.00 44.19 169 VAL A C 1
ATOM 1354 O O . VAL A 1 169 ? 16.326 5.942 14.999 1.00 44.19 169 VAL A O 1
ATOM 1357 N N . GLU A 1 170 ? 14.680 7.426 15.351 1.00 38.72 170 GLU A N 1
ATOM 1358 C CA . GLU A 1 170 ? 15.137 7.702 16.712 1.00 38.72 170 GLU A CA 1
ATOM 1359 C C . GLU A 1 170 ? 14.884 6.441 17.548 1.00 38.72 170 GLU A C 1
ATOM 1361 O O . GLU A 1 170 ? 13.857 5.773 17.373 1.00 38.72 170 GLU A O 1
ATOM 1366 N N . PRO A 1 171 ? 15.816 6.059 18.435 1.00 38.78 171 PRO A N 1
ATOM 1367 C CA . PRO A 1 171 ? 15.641 4.881 19.251 1.00 38.78 171 PRO A CA 1
ATOM 1368 C C . PRO A 1 171 ? 14.483 5.127 20.221 1.00 38.78 171 PRO A C 1
ATOM 1370 O O . PRO A 1 171 ? 14.648 5.667 21.309 1.00 38.78 171 PRO A O 1
ATOM 1373 N N . GLY A 1 172 ? 13.312 4.628 19.845 1.00 40.53 172 GLY A N 1
ATOM 1374 C CA . GLY A 1 172 ? 12.224 4.338 20.757 1.00 40.53 172 GLY A CA 1
ATOM 1375 C C . GLY A 1 172 ? 12.148 2.908 21.318 1.00 40.53 172 GLY A C 1
ATOM 1376 O O . GLY A 1 172 ? 11.049 2.567 21.750 1.00 40.53 172 GLY A O 1
ATOM 1377 N N . PRO A 1 173 ? 13.177 2.030 21.362 1.00 41.34 173 PRO A N 1
ATOM 1378 C CA . PRO A 1 173 ? 13.061 0.795 22.129 1.00 41.34 173 PRO A CA 1
ATOM 1379 C C . PRO A 1 173 ? 13.191 1.130 23.625 1.00 41.34 173 PRO A C 1
ATOM 1381 O O . PRO A 1 173 ? 14.288 1.191 24.173 1.00 41.34 173 PRO A O 1
ATOM 1384 N N . GLY A 1 174 ? 12.053 1.412 24.273 1.00 36.28 174 GLY A N 1
ATOM 1385 C CA . GLY A 1 174 ? 11.961 1.707 25.711 1.00 36.28 174 GLY A CA 1
ATOM 1386 C C . GLY A 1 174 ? 11.086 2.903 26.106 1.00 36.28 174 GLY A C 1
ATOM 1387 O O . GLY A 1 174 ? 10.953 3.182 27.299 1.00 36.28 174 GLY A O 1
ATOM 1388 N N . SER A 1 175 ? 10.458 3.619 25.165 1.00 41.25 175 SER A N 1
ATOM 1389 C CA . SER A 1 175 ? 9.511 4.674 25.539 1.00 41.25 175 SER A CA 1
ATOM 1390 C C . SER A 1 175 ? 8.240 4.046 26.132 1.00 41.25 175 SER A C 1
ATOM 1392 O O . SER A 1 175 ? 7.659 3.096 25.607 1.00 41.25 175 SER A O 1
ATOM 1394 N N . ARG A 1 176 ? 7.825 4.578 27.286 1.00 40.44 176 ARG A N 1
ATOM 1395 C CA . ARG A 1 176 ? 6.835 4.056 28.251 1.00 40.44 176 ARG A CA 1
ATOM 1396 C C . ARG A 1 176 ? 5.410 3.811 27.695 1.00 40.44 176 ARG A C 1
ATOM 1398 O O . ARG A 1 176 ? 4.514 3.453 28.453 1.00 40.44 176 ARG A O 1
ATOM 1405 N N . HIS A 1 177 ? 5.208 3.986 26.389 1.00 39.16 177 HIS A N 1
ATOM 1406 C CA . HIS A 1 177 ? 3.937 3.877 25.670 1.00 39.16 177 HIS A CA 1
ATOM 1407 C C . HIS A 1 177 ? 3.901 2.775 24.592 1.00 39.16 177 HIS A C 1
ATOM 1409 O O . HIS A 1 177 ? 2.840 2.553 24.020 1.00 39.16 177 HIS A O 1
ATOM 1415 N N . ALA A 1 178 ? 5.005 2.063 24.330 1.00 43.25 178 ALA A N 1
ATOM 1416 C CA . ALA A 1 178 ? 5.115 1.114 23.210 1.00 43.25 178 ALA A CA 1
ATOM 1417 C C . ALA A 1 178 ? 4.857 -0.369 23.558 1.00 43.25 178 ALA A C 1
ATOM 1419 O O . ALA A 1 178 ? 5.096 -1.244 22.729 1.00 43.25 178 ALA A O 1
ATOM 1420 N N . VAL A 1 179 ? 4.366 -0.686 24.761 1.00 42.88 179 VAL A N 1
ATOM 1421 C CA . VAL A 1 179 ? 3.868 -2.042 25.060 1.00 42.88 179 VAL A CA 1
ATOM 1422 C C . VAL A 1 179 ? 2.355 -2.033 24.900 1.00 42.88 179 VAL A C 1
ATOM 1424 O O . VAL A 1 179 ? 1.615 -1.737 25.840 1.00 42.88 179 VAL A O 1
ATOM 1427 N N . PHE A 1 180 ? 1.897 -2.319 23.684 1.00 46.97 180 PHE A N 1
ATOM 1428 C CA . PHE A 1 180 ? 0.474 -2.371 23.376 1.00 46.97 180 PHE A CA 1
ATOM 1429 C C . PHE A 1 180 ? -0.158 -3.627 24.010 1.00 46.97 180 PHE A C 1
ATOM 1431 O O . PHE A 1 180 ? 0.386 -4.722 23.882 1.00 46.97 180 PHE A O 1
ATOM 1438 N N . PRO A 1 181 ? -1.311 -3.524 24.697 1.00 46.44 181 PRO A N 1
ATOM 1439 C CA . PRO A 1 181 ? -1.966 -4.676 25.328 1.00 46.44 181 PRO A CA 1
ATOM 1440 C C . PRO A 1 181 ? -2.285 -5.825 24.358 1.00 46.44 181 PRO A C 1
ATOM 1442 O O . PRO A 1 181 ? -2.321 -6.982 24.761 1.00 46.44 181 PRO A O 1
ATOM 1445 N N . GLU A 1 182 ? -2.492 -5.519 23.077 1.00 45.38 182 GLU A N 1
ATOM 1446 C CA . GLU A 1 182 ? -2.829 -6.497 22.036 1.00 45.38 182 GLU A CA 1
ATOM 1447 C C . GLU A 1 182 ? -1.625 -7.345 21.597 1.00 45.38 182 GLU A C 1
ATOM 1449 O O . GLU A 1 182 ? -1.807 -8.518 21.275 1.00 45.38 182 GLU A O 1
ATOM 1454 N N . SER A 1 183 ? -0.395 -6.824 21.703 1.00 49.22 183 SER A N 1
ATOM 1455 C CA . SER A 1 183 ? 0.829 -7.605 21.465 1.00 49.22 183 SER A CA 1
ATOM 1456 C C . SER A 1 183 ? 1.168 -8.554 22.623 1.00 49.22 183 SER A C 1
ATOM 1458 O O . SER A 1 183 ? 2.152 -9.283 22.545 1.00 49.22 183 SER A O 1
ATOM 1460 N N . ARG A 1 184 ? 0.356 -8.575 23.697 1.00 49.19 184 ARG A N 1
ATOM 1461 C CA . ARG A 1 184 ? 0.440 -9.573 24.780 1.00 49.19 184 ARG A CA 1
ATOM 1462 C C . ARG A 1 184 ? -0.272 -10.887 24.457 1.00 49.19 184 ARG A C 1
ATOM 1464 O O . ARG A 1 184 ? -0.243 -11.797 25.281 1.00 49.19 184 ARG A O 1
ATOM 1471 N N . ARG A 1 185 ? -0.932 -11.021 23.301 1.00 40.34 185 ARG A N 1
ATOM 1472 C CA . ARG A 1 185 ? -1.425 -12.339 22.882 1.00 40.34 185 ARG A CA 1
ATOM 1473 C C . ARG A 1 185 ? -0.242 -13.165 22.394 1.00 40.34 185 ARG A C 1
ATOM 1475 O O . ARG A 1 185 ? 0.376 -12.849 21.383 1.00 40.34 185 ARG A O 1
ATOM 1482 N N . SER A 1 186 ? 0.063 -14.193 23.174 1.00 36.81 186 SER A N 1
ATOM 1483 C CA . SER A 1 186 ? 1.152 -15.144 23.015 1.00 36.81 186 SER A CA 1
ATOM 1484 C C . SER A 1 186 ? 1.228 -15.725 21.601 1.00 36.81 186 SER A C 1
ATOM 1486 O O . SER A 1 186 ? 0.578 -16.707 21.247 1.00 36.81 186 SER A O 1
ATOM 1488 N N . SER A 1 187 ? 2.136 -15.174 20.805 1.00 38.91 187 SER A N 1
ATOM 1489 C CA . SER A 1 187 ? 2.930 -15.980 19.882 1.00 38.91 187 SER A CA 1
ATOM 1490 C C . SER A 1 187 ? 3.831 -16.884 20.736 1.00 38.91 187 SER A C 1
ATOM 1492 O O . SER A 1 187 ? 4.990 -16.564 20.981 1.00 38.91 187 SER A O 1
ATOM 1494 N N . GLY A 1 188 ? 3.258 -17.953 21.287 1.00 41.25 188 GLY A N 1
ATOM 1495 C CA . GLY A 1 188 ? 3.931 -18.806 22.265 1.00 41.25 188 GLY A CA 1
ATOM 1496 C C . GLY A 1 188 ? 2.963 -19.739 22.978 1.00 41.25 188 GLY A C 1
ATOM 1497 O O . GLY A 1 188 ? 2.871 -19.722 24.195 1.00 41.25 188 GLY A O 1
ATOM 1498 N N . ALA A 1 189 ? 2.188 -20.526 22.231 1.00 39.38 189 ALA A N 1
ATOM 1499 C CA . ALA A 1 189 ? 1.509 -21.689 22.811 1.00 39.38 189 ALA A CA 1
ATOM 1500 C C . ALA A 1 189 ? 2.455 -22.901 22.962 1.00 39.38 189 ALA A C 1
ATOM 1502 O O . ALA A 1 189 ? 2.039 -23.916 23.502 1.00 39.38 189 ALA A O 1
ATOM 1503 N N . ASP A 1 190 ? 3.719 -22.769 22.542 1.00 47.03 190 ASP A N 1
ATOM 1504 C CA . ASP A 1 190 ? 4.788 -23.754 22.719 1.00 47.03 190 ASP A CA 1
ATOM 1505 C C . ASP A 1 190 ? 6.050 -23.027 23.223 1.00 47.03 190 ASP A C 1
ATOM 1507 O O . ASP A 1 190 ? 6.928 -22.634 22.453 1.00 47.03 190 ASP A O 1
ATOM 1511 N N . HIS A 1 191 ? 6.098 -22.761 24.531 1.00 47.00 191 HIS A N 1
ATOM 1512 C CA . HIS A 1 191 ? 7.239 -22.153 25.218 1.00 47.00 191 HIS A CA 1
ATOM 1513 C C . HIS A 1 191 ? 8.401 -23.157 25.323 1.00 47.00 191 HIS A C 1
ATOM 1515 O O . HIS A 1 191 ? 8.276 -24.199 25.964 1.00 47.00 191 HIS A O 1
ATOM 1521 N N . SER A 1 192 ? 9.551 -22.838 24.721 1.00 47.59 192 SER A N 1
ATOM 1522 C CA . SER A 1 192 ? 10.819 -23.551 24.951 1.00 47.59 192 SER A CA 1
ATOM 1523 C C . SER A 1 192 ? 11.957 -22.634 25.414 1.00 47.59 192 SER A C 1
ATOM 1525 O O . SER A 1 192 ? 13.116 -23.040 25.351 1.00 47.59 192 SER A O 1
ATOM 1527 N N . ASP A 1 193 ? 11.657 -21.411 25.874 1.00 54.94 193 ASP A N 1
ATOM 1528 C CA . ASP A 1 193 ? 12.648 -20.554 26.537 1.00 54.94 193 ASP A CA 1
ATOM 1529 C C . ASP A 1 193 ? 12.344 -20.440 28.041 1.00 54.94 193 ASP A C 1
ATOM 1531 O O . ASP A 1 193 ? 11.572 -19.571 28.456 1.00 54.94 193 ASP A O 1
ATOM 1535 N N . PRO A 1 194 ? 12.963 -21.294 28.879 1.00 54.94 194 PRO A N 1
ATOM 1536 C CA . PRO A 1 194 ? 12.759 -21.267 30.325 1.00 54.94 194 PRO A CA 1
ATOM 1537 C C . PRO A 1 194 ? 13.206 -19.941 30.961 1.00 54.94 194 PRO A C 1
ATOM 1539 O O . PRO A 1 194 ? 12.774 -19.613 32.063 1.00 54.94 194 PRO A O 1
ATOM 1542 N N . THR A 1 195 ? 14.040 -19.149 30.279 1.00 65.25 195 THR A N 1
ATOM 1543 C CA . THR A 1 195 ? 14.452 -17.818 30.743 1.00 65.25 195 THR A CA 1
ATOM 1544 C C . THR A 1 195 ? 13.300 -16.824 30.663 1.00 65.25 195 THR A C 1
ATOM 1546 O O . THR A 1 195 ? 13.113 -16.016 31.574 1.00 65.25 195 THR A O 1
ATOM 1549 N N . ALA A 1 196 ? 12.520 -16.886 29.581 1.00 58.62 196 ALA A N 1
ATOM 1550 C CA . ALA A 1 196 ? 11.386 -15.999 29.365 1.00 58.62 196 ALA A CA 1
ATOM 1551 C C . ALA A 1 196 ? 10.267 -16.286 30.373 1.00 58.62 196 ALA A C 1
ATOM 1553 O O . ALA A 1 196 ? 9.709 -15.353 30.949 1.00 58.62 196 ALA A O 1
ATOM 1554 N N . ASP A 1 197 ? 10.015 -17.563 30.662 1.00 58.66 197 ASP A N 1
ATOM 1555 C CA . ASP A 1 197 ? 8.998 -17.981 31.631 1.00 58.66 197 ASP A CA 1
ATOM 1556 C C . ASP A 1 197 ? 9.343 -17.511 33.048 1.00 58.66 197 ASP A C 1
ATOM 1558 O O . ASP A 1 197 ? 8.488 -16.981 33.755 1.00 58.66 197 ASP A O 1
ATOM 1562 N N . ILE A 1 198 ? 10.616 -17.622 33.446 1.00 65.06 198 ILE A N 1
ATOM 1563 C CA . ILE A 1 198 ? 11.091 -17.127 34.746 1.00 65.06 198 ILE A CA 1
ATOM 1564 C C . ILE A 1 198 ? 11.003 -15.597 34.809 1.00 65.06 198 ILE A C 1
ATOM 1566 O O . ILE A 1 198 ? 10.601 -15.046 35.831 1.00 65.06 198 ILE A O 1
ATOM 1570 N N . ALA A 1 199 ? 11.333 -14.889 33.725 1.00 65.81 199 ALA A N 1
ATOM 1571 C CA . ALA A 1 199 ? 11.234 -13.431 33.687 1.00 65.81 199 ALA A CA 1
ATOM 1572 C C . ALA A 1 199 ? 9.780 -12.941 33.800 1.00 65.81 199 ALA A C 1
ATOM 1574 O O . ALA A 1 199 ? 9.518 -11.971 34.512 1.00 65.81 199 ALA A O 1
ATOM 1575 N N . ILE A 1 200 ? 8.838 -13.620 33.139 1.00 70.56 200 ILE A N 1
ATOM 1576 C CA . ILE A 1 200 ? 7.401 -13.325 33.235 1.00 70.56 200 ILE A CA 1
ATOM 1577 C C . ILE A 1 200 ? 6.895 -13.627 34.648 1.00 70.56 200 ILE A C 1
ATOM 1579 O O . ILE A 1 200 ? 6.263 -12.768 35.260 1.00 70.56 200 ILE A O 1
ATOM 1583 N N . LEU A 1 201 ? 7.255 -14.782 35.211 1.00 73.00 201 LEU A N 1
ATOM 1584 C CA . LEU A 1 201 ? 6.883 -15.169 36.573 1.00 73.00 201 LEU A CA 1
ATOM 1585 C C . LEU A 1 201 ? 7.364 -14.147 37.617 1.00 73.00 201 LEU A C 1
ATOM 1587 O O . LEU A 1 201 ? 6.605 -13.766 38.501 1.00 73.00 201 LEU A O 1
ATOM 1591 N N . LEU A 1 202 ? 8.595 -13.644 37.488 1.00 71.12 202 LEU A N 1
ATOM 1592 C CA . LEU A 1 202 ? 9.159 -12.631 38.389 1.00 71.12 202 LEU A CA 1
ATOM 1593 C C . LEU A 1 202 ? 8.528 -11.237 38.229 1.00 71.12 202 LEU A C 1
ATOM 1595 O O . LEU A 1 202 ? 8.590 -10.426 39.155 1.00 71.12 202 LEU A O 1
ATOM 1599 N N . LEU A 1 203 ? 7.952 -10.940 37.060 1.00 67.19 203 LEU A N 1
ATOM 1600 C CA . LEU A 1 203 ? 7.208 -9.703 36.808 1.00 67.19 203 LEU A CA 1
ATOM 1601 C C . LEU A 1 203 ? 5.777 -9.772 37.353 1.00 67.19 203 LEU A C 1
ATOM 1603 O O . LEU A 1 203 ? 5.270 -8.763 37.840 1.00 67.19 203 LEU A O 1
ATOM 1607 N N . GLU A 1 204 ? 5.134 -10.936 37.255 1.00 69.69 204 GLU A N 1
ATOM 1608 C CA . GLU A 1 204 ? 3.754 -11.156 37.702 1.00 69.69 204 GLU A CA 1
ATOM 1609 C C . GLU A 1 204 ? 3.656 -11.444 39.206 1.00 69.69 204 GLU A C 1
ATOM 1611 O O . GLU A 1 204 ? 2.688 -11.027 39.840 1.00 69.69 204 GLU A O 1
ATOM 1616 N N . HIS A 1 205 ? 4.682 -12.077 39.779 1.00 75.62 205 HIS A N 1
ATOM 1617 C CA . HIS A 1 205 ? 4.766 -12.446 41.190 1.00 75.62 205 HIS A CA 1
ATOM 1618 C C . HIS A 1 205 ? 6.070 -11.928 41.828 1.00 75.62 205 HIS A C 1
ATOM 1620 O O . HIS A 1 205 ? 7.009 -12.696 42.074 1.00 75.62 205 HIS A O 1
ATOM 1626 N N . PRO A 1 206 ? 6.173 -10.611 42.094 1.00 69.06 206 PRO A N 1
ATOM 1627 C CA . PRO A 1 206 ? 7.379 -9.999 42.655 1.00 69.06 206 PRO A CA 1
ATOM 1628 C C . PRO A 1 206 ? 7.756 -10.537 44.044 1.00 69.06 206 PRO A C 1
ATOM 1630 O O . PRO A 1 206 ? 8.914 -10.430 44.435 1.00 69.06 206 PRO A O 1
ATOM 1633 N N . GLU A 1 207 ? 6.819 -11.142 44.773 1.00 67.12 207 GLU A N 1
ATOM 1634 C CA . GLU A 1 207 ? 7.035 -11.826 46.051 1.00 67.12 207 GLU A CA 1
ATOM 1635 C C . GLU A 1 207 ? 7.946 -13.061 45.955 1.00 67.12 207 GLU A C 1
ATOM 1637 O O . GLU A 1 207 ? 8.628 -13.386 46.920 1.00 67.12 207 GLU A O 1
ATOM 1642 N N . VAL A 1 208 ? 8.012 -13.718 44.792 1.00 67.69 208 VAL A N 1
ATOM 1643 C CA . VAL A 1 208 ? 8.841 -14.922 44.568 1.0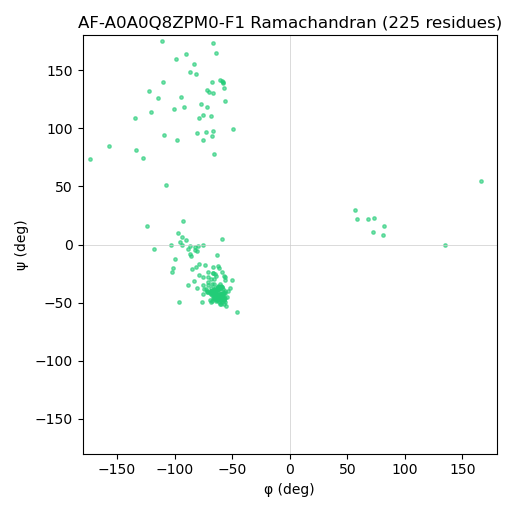0 67.69 208 VAL A CA 1
ATOM 1644 C C . VAL A 1 208 ? 10.272 -14.541 44.173 1.00 67.69 208 VAL A C 1
ATOM 1646 O O . VAL A 1 208 ? 11.169 -15.379 44.119 1.00 67.69 208 VAL A O 1
ATOM 1649 N N . ARG A 1 209 ? 10.520 -13.256 43.894 1.00 62.28 209 ARG A N 1
ATOM 1650 C CA . ARG A 1 209 ? 11.829 -12.742 43.473 1.00 62.28 209 ARG A CA 1
ATOM 1651 C C . ARG A 1 209 ? 12.915 -12.960 44.518 1.00 62.28 209 ARG A C 1
ATOM 1653 O O . ARG A 1 209 ? 14.055 -13.241 44.147 1.00 62.28 209 ARG A O 1
ATOM 1660 N N . ASP A 1 210 ? 12.565 -12.844 45.793 1.00 62.22 210 ASP A N 1
ATOM 1661 C CA . ASP A 1 210 ? 13.516 -12.991 46.893 1.00 62.22 210 ASP A CA 1
ATOM 1662 C C . ASP A 1 210 ? 13.964 -14.454 47.070 1.00 62.22 210 ASP A C 1
ATOM 1664 O O . ASP A 1 210 ? 15.120 -14.698 47.422 1.00 62.22 210 ASP A O 1
ATOM 1668 N N . ASP A 1 211 ? 13.120 -15.422 46.694 1.00 63.97 211 ASP A N 1
ATOM 1669 C CA . ASP A 1 211 ? 13.449 -16.854 46.718 1.00 63.97 211 ASP A CA 1
ATOM 1670 C C . ASP A 1 211 ? 14.474 -17.233 45.631 1.00 63.97 211 ASP A C 1
ATOM 1672 O O . ASP A 1 211 ? 15.352 -18.068 45.855 1.00 63.97 211 ASP A O 1
ATOM 1676 N N . TYR A 1 212 ? 14.423 -16.581 44.461 1.00 57.66 212 TYR A N 1
ATOM 1677 C CA . TYR A 1 212 ? 15.372 -16.801 43.354 1.00 57.66 212 TYR A CA 1
ATOM 1678 C C . TYR A 1 212 ? 16.699 -16.050 43.512 1.00 57.66 212 TYR A C 1
ATOM 1680 O O . TYR A 1 212 ? 17.692 -16.399 42.871 1.00 57.66 212 TYR A O 1
ATOM 1688 N N . LEU A 1 213 ? 16.729 -15.013 44.350 1.00 58.97 213 LEU A N 1
ATOM 1689 C CA . LEU A 1 213 ? 17.936 -14.246 44.666 1.00 58.97 213 LEU A CA 1
ATOM 1690 C C . LEU A 1 213 ? 18.651 -14.762 45.918 1.00 58.97 213 LEU A C 1
ATOM 1692 O O . LEU A 1 213 ? 19.629 -14.147 46.356 1.00 58.97 213 LEU A O 1
ATOM 1696 N N . HIS A 1 214 ? 18.210 -15.889 46.484 1.00 60.62 214 HIS A N 1
ATOM 1697 C CA . HIS A 1 214 ? 18.879 -16.495 47.621 1.00 60.62 214 HIS A CA 1
ATOM 1698 C C . HIS A 1 214 ? 20.258 -17.036 47.215 1.00 60.62 214 HIS A C 1
ATOM 1700 O O . HIS A 1 214 ? 20.423 -18.163 46.751 1.00 60.62 214 HIS A O 1
ATOM 1706 N N . VAL A 1 215 ? 21.283 -16.204 47.394 1.00 58.53 215 VAL A N 1
ATOM 1707 C CA . VAL A 1 215 ? 22.680 -16.617 47.283 1.00 58.53 215 VAL A CA 1
ATOM 1708 C C . VAL A 1 215 ? 23.044 -17.326 48.579 1.00 58.53 215 VAL A C 1
ATOM 1710 O O . VAL A 1 215 ? 23.167 -16.684 49.624 1.00 58.53 215 VAL A O 1
ATOM 1713 N N . THR A 1 216 ? 23.228 -18.645 48.519 1.00 64.44 216 THR A N 1
ATOM 1714 C CA . THR A 1 216 ? 23.782 -19.399 49.645 1.00 64.44 216 THR A CA 1
ATOM 1715 C C . THR A 1 216 ? 25.140 -18.793 50.011 1.00 64.44 216 THR A C 1
ATOM 1717 O O . THR A 1 216 ? 26.018 -18.685 49.145 1.00 64.44 216 THR A O 1
ATOM 1720 N N . PRO A 1 217 ? 25.347 -18.360 51.262 1.00 63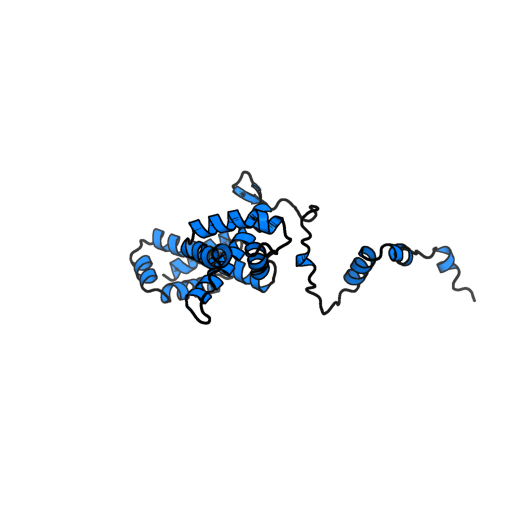.91 217 PRO A N 1
ATOM 1721 C CA . PRO A 1 217 ? 26.622 -17.804 51.674 1.00 63.91 217 PRO A CA 1
ATOM 1722 C C . PRO A 1 217 ? 27.759 -18.804 51.425 1.00 63.91 217 PRO A C 1
ATOM 1724 O O . PRO A 1 217 ? 27.665 -19.974 51.791 1.00 63.91 217 PRO A O 1
ATOM 1727 N N . ILE A 1 218 ? 28.876 -18.338 50.858 1.00 58.62 218 ILE A N 1
ATOM 1728 C CA . ILE A 1 218 ? 30.046 -19.177 50.519 1.00 58.62 218 ILE A CA 1
ATOM 1729 C C . ILE A 1 218 ? 30.525 -20.056 51.690 1.00 58.62 218 ILE A C 1
ATOM 1731 O O . ILE A 1 218 ? 31.031 -21.153 51.467 1.00 58.62 218 ILE A O 1
ATOM 1735 N N . HIS A 1 219 ? 30.350 -19.613 52.937 1.00 62.19 219 HIS A N 1
ATOM 1736 C CA . HIS A 1 219 ? 30.762 -20.380 54.113 1.00 62.19 219 HIS A CA 1
ATOM 1737 C C . HIS A 1 219 ? 29.926 -21.654 54.342 1.00 62.19 219 HIS A C 1
ATOM 1739 O O . HIS A 1 219 ? 30.472 -22.635 54.837 1.00 62.19 219 HIS A O 1
ATOM 1745 N N . GLU A 1 220 ? 28.652 -21.681 53.940 1.00 61.59 220 GLU A N 1
ATOM 1746 C CA . GLU A 1 220 ? 27.807 -22.885 54.000 1.00 61.59 220 GLU A CA 1
ATOM 1747 C C . GLU A 1 220 ? 28.176 -23.885 52.895 1.00 61.59 220 GLU A C 1
ATOM 1749 O O . GLU A 1 220 ? 28.195 -25.092 53.125 1.00 61.59 220 GLU A O 1
ATOM 1754 N N . ILE A 1 221 ? 28.575 -23.387 51.718 1.00 60.59 221 ILE A N 1
ATOM 1755 C CA . ILE A 1 221 ? 29.074 -24.209 50.602 1.00 60.59 221 ILE A CA 1
ATOM 1756 C C . ILE A 1 221 ? 30.405 -24.884 50.977 1.00 60.59 221 ILE A C 1
ATOM 1758 O O . ILE A 1 221 ? 30.642 -26.045 50.645 1.00 60.59 221 ILE A O 1
ATOM 1762 N N . LEU A 1 222 ? 31.272 -24.175 51.706 1.00 60.75 222 LEU A N 1
ATOM 1763 C CA . LEU A 1 222 ? 32.572 -24.687 52.150 1.00 60.75 222 LEU A CA 1
ATOM 1764 C C . LEU A 1 222 ? 32.487 -25.621 53.370 1.00 60.75 222 LEU A C 1
ATOM 1766 O O . LEU A 1 222 ? 33.426 -26.376 53.612 1.00 60.75 222 LEU A O 1
ATOM 1770 N N . ALA A 1 223 ? 31.377 -25.616 54.113 1.00 62.03 223 ALA A N 1
ATOM 1771 C CA . ALA A 1 223 ? 31.166 -26.503 55.261 1.00 62.03 223 ALA A CA 1
ATOM 1772 C C . ALA A 1 223 ? 30.715 -27.930 54.868 1.00 62.03 223 ALA A C 1
ATOM 1774 O O . ALA A 1 223 ? 30.632 -28.812 55.720 1.00 62.03 223 ALA A O 1
ATOM 1775 N N . GLY A 1 224 ? 30.448 -28.184 53.582 1.00 57.84 224 GLY A N 1
ATOM 1776 C CA . GLY A 1 224 ? 29.818 -29.410 53.085 1.00 57.84 224 GLY A CA 1
ATOM 1777 C C . GLY A 1 224 ? 30.729 -30.387 52.335 1.00 57.84 224 GLY A C 1
ATOM 1778 O O . GLY A 1 224 ? 30.369 -30.803 51.238 1.00 57.84 224 GLY A O 1
ATOM 1779 N N . ARG A 1 225 ? 31.886 -30.767 52.899 1.00 52.06 225 ARG A N 1
ATOM 1780 C CA . ARG A 1 225 ? 32.551 -32.079 52.684 1.00 52.06 225 ARG A CA 1
ATOM 1781 C C . ARG A 1 225 ? 33.762 -32.232 53.617 1.00 52.06 225 ARG A C 1
ATOM 1783 O O . ARG A 1 225 ? 34.912 -32.181 53.193 1.00 52.06 225 ARG A O 1
ATOM 1790 N N . ALA A 1 226 ? 33.486 -32.456 54.896 1.00 41.09 226 ALA A N 1
ATOM 1791 C CA . ALA A 1 226 ? 34.388 -33.194 55.771 1.00 41.09 226 ALA A CA 1
ATOM 1792 C C . ALA A 1 226 ? 33.669 -34.489 56.168 1.00 41.09 226 ALA A C 1
ATOM 1794 O O . ALA A 1 226 ? 32.508 -34.451 56.578 1.00 41.09 226 ALA A O 1
ATOM 1795 N N . ALA A 1 227 ? 34.343 -35.612 55.925 1.00 40.84 227 ALA A N 1
ATOM 1796 C CA . ALA A 1 227 ? 34.054 -36.884 56.574 1.00 40.84 227 ALA A CA 1
ATOM 1797 C C . ALA A 1 227 ? 34.300 -36.780 58.086 1.00 40.84 227 ALA A C 1
ATOM 1799 O O . ALA A 1 227 ? 35.125 -35.920 58.479 1.00 40.84 227 ALA A O 1
#

Foldseek 3Di:
DLVLLLVLLCVLCVVVVHPDCSVVLSVVLVVVCVVDPVNVVVLVPDDSVVNSVVSNVVSNVVVVVVVLVVCVVVVVFPDDLVLLVCLLQVNHPPPLLVVCLVVLLVVLCVVPVPLSVLSCCCSVVVDDDDPPDPSVVSPVVSSVSSSSSSRVVVVVVQWDQPPVRDTDRDDPPDDPPPPDPVVPPDPPPPDPDVVVVVVVCCVVCVVCVVVVVPDDPVVVVVVPDDD

Sequence (227 aa):
MDKIFEKAAKSALFSWGREDGTDDLVSDLWVWYFESPATQRKLQNSDEYLARRLVYMRSMQILADQARASDRFHGTNPYSPENVKDALLEVSTNRYLIDILPMAMESLSEKNEGYAEAIRVRYTDGVVPKRQSTGQVYLSRAIVSLTDRVNDITYAAGTERDKQGNLVVEPGPGSRHAVFPESRRSSGADHSDPTADIAILLLEHPEVRDDYLHVTPIHEILAGRAA

Solvent-accessible surface area (backbone atoms only — not comparable to full-atom values): 13236 Å² total; per-residue (Å²): 107,69,74,44,41,52,52,19,27,48,54,34,32,51,76,71,76,40,95,70,63,49,68,59,51,35,50,53,50,49,52,59,44,70,77,28,74,65,54,41,51,54,46,70,75,36,54,73,67,58,31,34,51,53,48,24,57,47,40,48,48,52,52,50,52,51,49,54,49,49,33,61,73,73,60,71,49,91,57,49,57,64,57,50,51,33,42,62,67,71,69,49,86,53,61,66,61,56,69,46,44,62,60,24,47,52,58,37,30,79,77,37,47,69,39,39,48,44,48,43,42,37,61,72,70,62,49,76,59,56,84,95,32,70,59,38,55,48,37,54,52,27,46,49,55,40,29,53,37,44,40,52,49,56,55,48,76,57,40,48,66,47,101,83,70,46,82,36,70,62,90,62,92,78,54,98,77,74,82,54,78,76,77,66,62,68,94,55,92,73,80,85,53,73,67,58,54,51,53,49,46,42,68,76,38,59,84,55,43,64,72,77,64,63,73,76,55,68,69,64,67,70,66,72,81,74,133

Radius of gyration: 25.97 Å; Cα contacts (8 Å, |Δi|>4): 148; chains: 1; bounding box: 60×54×84 Å

pLDDT: mean 78.34, std 19.19, range [36.28, 97.31]

Mean predicted aligned error: 15.31 Å

Secondary structure (DSSP, 8-state):
-HHHHHHHHHHHHHHTT-SS-HHHHHHHHHHHHHH-HHHHHHHHTS-HHHHHHHHHHHHHHHHHHHHHHHHHHHT--S--HHHHHHHHTT----HHHHHHHHHHHHHHHHH-HHHHHHHHHHHTS-PPPPTTSHHHHHHHHHHHHHHHHHHHHHHHHT-EEPTTS-EE----TT-TT---GGGGS-S-SS---HHHHHHHHHHH-GGGHHHHT----HHHHHTS---